Protein AF-A0A2S5DM98-F1 (afdb_monomer_lite)

Radius of gyration: 22.37 Å; chains: 1; bounding box: 57×38×70 Å

Organism: NCBI:txid488447

Sequence (324 aa):
MQDTIVFVVEKPFIVRELAHHLSARWPRSKVYAITTLYVGLYEFRYPRGLGLSAFPYVGDPSWKPRPLETTPVWEIHAGLAARIDQEPAELLRAADAIWYAADPDPSGAVAYHVLLTQCLGEAAAVSTRPALRILSLDDASVEAEFDAGATTSDAWFVACRNAGLARRFFDFNFNTNSLALFGAALRSAGVKSEYAVSKYSLQLLYKLRKRPAYSEGELLCDMEKWIGTGRYAPSPLGSPASRATILEGLQLAGLIAWNSDGRIVLTELGQTFLQRLHPDCLDADLPARIGQWESAWPASRPNVERYLRTFFGKQKRFVTRESA

Foldseek 3Di:
DAAEEEEEEADPVLCLLCLQVVCVVRVRHWYKYFHLPLQAQKDFDADPDDDLVCPLPADATDIDGDDDPFGRMWTRHPSGTDGDPDDLLVSVVRHPAYEYHYALALSSLQSQLVSCCVRPNNVRSQDKHHYFNQPDSDPVNRVVSVVVRDICPDPSSVLSPLLNSLVSSLQSSQQNLQCPLLVVLLVVLPQPDSQGQDLLLLLLLVVLVVPFWDALVVSQVCQQQQCQPVPDHGFHSDDPVCSVVSVVSCVNSVQWDQDPVRTIGGDPSVVSSVVLFDPLSNRSCVRVVSVVLSNDPPVCVVVSVVCSRVRSVRSSVSNVVVVD

Structure (mmCIF, N/CA/C/O backbone):
data_AF-A0A2S5DM98-F1
#
_entry.id   AF-A0A2S5DM98-F1
#
loop_
_atom_site.group_PDB
_atom_site.id
_atom_site.type_symbol
_atom_site.label_atom_id
_atom_site.label_alt_id
_atom_site.label_comp_id
_atom_site.label_asym_id
_atom_site.label_entity_id
_atom_site.label_seq_id
_atom_site.pdbx_PDB_ins_code
_atom_site.Cartn_x
_atom_site.Cartn_y
_atom_site.Cartn_z
_atom_site.occupancy
_atom_site.B_iso_or_equiv
_atom_site.auth_seq_id
_atom_site.auth_comp_id
_atom_site.auth_asym_id
_atom_site.auth_atom_id
_atom_site.pdbx_PDB_model_num
ATOM 1 N N . MET A 1 1 ? 23.912 -10.960 -30.599 1.00 69.25 1 MET A N 1
ATOM 2 C CA . MET A 1 1 ? 22.990 -11.418 -29.539 1.00 69.25 1 MET A CA 1
ATOM 3 C C . MET A 1 1 ? 21.810 -10.457 -29.556 1.00 69.25 1 MET A C 1
ATOM 5 O O . MET A 1 1 ? 22.048 -9.303 -29.883 1.00 69.25 1 MET A O 1
ATOM 9 N N . GLN A 1 2 ? 20.570 -10.916 -29.372 1.00 86.88 2 GLN A N 1
ATOM 10 C CA . GLN A 1 2 ? 19.429 -9.998 -29.243 1.00 86.88 2 GLN A CA 1
ATOM 11 C C . GLN A 1 2 ? 19.316 -9.592 -27.777 1.00 86.88 2 GLN A C 1
ATOM 13 O O . GLN A 1 2 ? 19.218 -10.485 -26.935 1.00 86.88 2 GLN A O 1
ATOM 18 N N . ASP A 1 3 ? 19.323 -8.290 -27.501 1.00 96.06 3 ASP A N 1
ATOM 19 C CA . ASP A 1 3 ? 19.171 -7.769 -26.141 1.00 96.06 3 ASP A CA 1
ATOM 20 C C . ASP A 1 3 ? 17.778 -8.111 -25.597 1.00 96.06 3 ASP A C 1
ATOM 22 O O . ASP A 1 3 ? 16.788 -8.086 -26.335 1.00 96.06 3 ASP A O 1
ATOM 26 N N . THR A 1 4 ? 17.694 -8.417 -24.308 1.00 98.31 4 THR A N 1
ATOM 27 C CA . THR A 1 4 ? 16.459 -8.702 -23.578 1.00 98.31 4 THR A CA 1
ATOM 28 C C . THR A 1 4 ? 16.108 -7.525 -22.676 1.00 98.31 4 THR A C 1
ATOM 30 O O . THR A 1 4 ? 16.852 -7.185 -21.756 1.00 98.31 4 THR A O 1
ATOM 33 N N . ILE A 1 5 ? 14.952 -6.911 -22.921 1.00 98.62 5 ILE A N 1
ATOM 34 C CA . ILE A 1 5 ? 14.474 -5.733 -22.192 1.00 98.62 5 ILE A CA 1
ATOM 35 C C . ILE A 1 5 ? 13.188 -6.092 -21.459 1.00 98.62 5 ILE A C 1
ATOM 37 O O . ILE A 1 5 ? 12.250 -6.615 -22.056 1.00 98.62 5 ILE A O 1
ATOM 41 N N . VAL A 1 6 ? 13.139 -5.791 -20.163 1.00 98.81 6 VAL A N 1
ATOM 42 C CA . VAL A 1 6 ? 12.001 -6.109 -19.298 1.00 98.81 6 VAL A CA 1
ATOM 43 C C . VAL A 1 6 ? 11.419 -4.834 -18.704 1.00 98.81 6 VAL A C 1
ATOM 45 O O . VAL A 1 6 ? 12.100 -4.109 -17.984 1.00 98.81 6 VAL A O 1
ATOM 48 N N . PHE A 1 7 ? 10.137 -4.591 -18.949 1.00 98.75 7 PHE A N 1
ATOM 49 C CA . PHE A 1 7 ? 9.374 -3.502 -18.344 1.00 98.75 7 PHE A CA 1
ATOM 50 C C . PHE A 1 7 ? 8.573 -4.023 -17.156 1.00 98.75 7 PHE A C 1
ATOM 52 O O . PHE A 1 7 ? 7.814 -4.978 -17.282 1.00 98.75 7 PHE A O 1
ATOM 59 N N . VAL A 1 8 ? 8.692 -3.396 -15.991 1.00 98.44 8 VAL A N 1
ATOM 60 C CA . VAL A 1 8 ? 7.809 -3.704 -14.862 1.00 98.44 8 VAL A CA 1
ATOM 61 C C . VAL A 1 8 ? 6.665 -2.703 -14.854 1.00 98.44 8 VAL A C 1
ATOM 63 O O . VAL A 1 8 ? 6.877 -1.516 -14.620 1.00 98.44 8 VAL A O 1
ATOM 66 N N . VAL A 1 9 ? 5.461 -3.201 -15.106 1.00 97.69 9 VAL A N 1
ATOM 67 C CA . VAL A 1 9 ? 4.242 -2.420 -15.342 1.00 97.69 9 VAL A CA 1
ATOM 68 C C . VAL A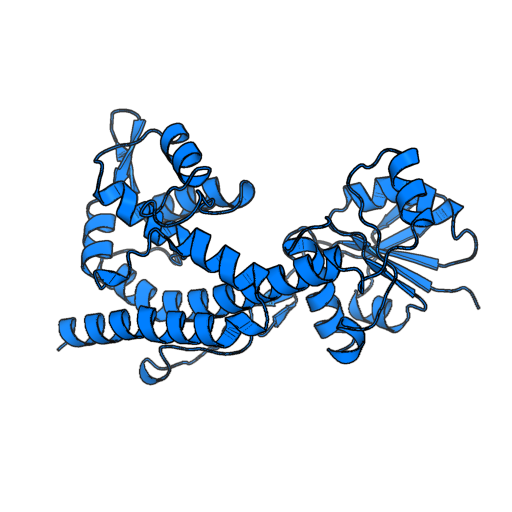 1 9 ? 3.202 -2.781 -14.287 1.00 97.69 9 VAL A C 1
ATOM 70 O O . VAL A 1 9 ? 3.258 -3.848 -13.683 1.00 97.69 9 VAL A O 1
ATOM 73 N N . GLU A 1 10 ? 2.220 -1.923 -14.037 1.00 93.62 10 GLU A N 1
ATOM 74 C CA . GLU A 1 10 ? 1.222 -2.201 -13.006 1.00 93.62 10 GLU A CA 1
ATOM 75 C C . GLU A 1 10 ? 0.073 -3.093 -13.480 1.00 93.62 10 GLU A C 1
ATOM 77 O O . GLU A 1 10 ? -0.294 -4.055 -12.802 1.00 93.62 10 GLU A O 1
ATOM 82 N N . LYS A 1 11 ? -0.502 -2.799 -14.651 1.00 94.00 11 LYS A N 1
ATOM 83 C CA . LYS A 1 11 ? -1.768 -3.394 -15.109 1.00 94.00 11 LYS A CA 1
ATOM 84 C C . LYS A 1 11 ? -1.634 -3.996 -16.515 1.00 94.00 11 LYS A C 1
ATOM 86 O O . LYS A 1 11 ? -0.997 -3.389 -17.371 1.00 94.00 11 LYS A O 1
ATOM 91 N N . PRO A 1 12 ? -2.315 -5.123 -16.804 1.00 95.81 12 PRO A N 1
ATOM 92 C CA . PRO A 1 12 ? -2.382 -5.722 -18.142 1.00 95.81 12 PRO A CA 1
ATOM 93 C C . PRO A 1 12 ? -2.810 -4.784 -19.273 1.00 95.81 12 PRO A C 1
ATOM 95 O O . PRO A 1 12 ? -2.405 -4.974 -20.413 1.00 95.81 12 PRO A O 1
ATOM 98 N N . PHE A 1 13 ? -3.688 -3.821 -18.987 1.00 95.69 13 PHE A N 1
ATOM 99 C CA . PHE A 1 13 ? -4.125 -2.846 -19.986 1.00 95.69 13 PHE A CA 1
ATOM 100 C C . PHE A 1 13 ? -2.973 -1.923 -20.400 1.00 95.69 13 PHE A C 1
ATOM 102 O O . PHE A 1 13 ? -2.730 -1.776 -21.586 1.00 95.69 13 PHE A O 1
ATOM 109 N N . ILE A 1 14 ? -2.184 -1.428 -19.440 1.00 96.50 14 ILE A N 1
ATOM 110 C CA . ILE A 1 14 ? -1.023 -0.569 -19.718 1.00 96.50 14 ILE A CA 1
ATOM 111 C C . ILE A 1 14 ? -0.002 -1.304 -20.597 1.00 96.50 14 ILE A C 1
ATOM 113 O O . ILE A 1 14 ? 0.531 -0.721 -21.527 1.00 96.50 14 ILE A O 1
ATOM 117 N N . VAL A 1 15 ? 0.231 -2.602 -20.370 1.00 97.81 15 VAL A N 1
ATOM 118 C CA . VAL A 1 15 ? 1.123 -3.395 -21.240 1.00 97.81 15 VAL A CA 1
ATOM 119 C C . VAL A 1 15 ? 0.650 -3.393 -22.695 1.00 97.81 15 VAL A C 1
ATOM 121 O O . VAL A 1 15 ? 1.472 -3.294 -23.601 1.00 97.81 15 VAL A O 1
ATOM 124 N N . ARG A 1 16 ? -0.664 -3.501 -22.921 1.00 97.50 16 ARG A N 1
ATOM 125 C CA . ARG A 1 16 ? -1.243 -3.485 -24.270 1.00 97.50 16 ARG A CA 1
ATOM 126 C C . ARG A 1 16 ? -1.113 -2.115 -24.922 1.00 97.50 16 ARG A C 1
ATOM 128 O O . ARG A 1 16 ? -0.692 -2.063 -26.068 1.00 97.50 16 ARG A O 1
ATOM 135 N N . GLU A 1 17 ? -1.387 -1.048 -24.176 1.00 97.12 17 GLU A N 1
ATOM 136 C CA . GLU A 1 17 ? -1.215 0.329 -24.659 1.00 97.12 17 GLU A CA 1
ATOM 137 C C . GLU A 1 17 ? 0.254 0.673 -24.941 1.00 97.12 17 GLU A C 1
ATOM 139 O O . GLU A 1 17 ? 0.544 1.458 -25.827 1.00 97.12 17 GLU A O 1
ATOM 144 N N . LEU A 1 18 ? 1.213 0.070 -24.232 1.00 97.75 18 LEU A N 1
ATOM 145 C CA . LEU A 1 18 ? 2.637 0.300 -24.490 1.00 97.75 18 LEU A CA 1
ATOM 146 C C . LEU A 1 18 ? 3.199 -0.561 -25.634 1.00 97.75 18 LEU A C 1
ATOM 148 O O . LEU A 1 18 ? 4.301 -0.296 -26.111 1.00 97.75 18 LEU A O 1
ATOM 152 N N . ALA A 1 19 ? 2.496 -1.605 -26.076 1.00 98.19 19 ALA A N 1
ATOM 153 C CA . ALA A 1 19 ? 3.075 -2.637 -26.935 1.00 98.19 19 ALA A CA 1
ATOM 154 C C . ALA A 1 19 ? 3.596 -2.102 -28.283 1.00 98.19 19 ALA A C 1
ATOM 156 O O . ALA A 1 19 ? 4.667 -2.534 -28.735 1.00 98.19 19 ALA A O 1
ATOM 157 N N . HIS A 1 20 ? 2.887 -1.159 -28.919 1.00 97.62 20 HIS A N 1
ATOM 158 C CA . HIS A 1 20 ? 3.319 -0.551 -30.186 1.00 97.62 20 HIS A CA 1
ATOM 159 C C . HIS A 1 20 ? 4.535 0.351 -30.006 1.00 97.62 20 HIS A C 1
ATOM 161 O O . HIS A 1 20 ? 5.498 0.193 -30.757 1.00 97.62 20 HIS A O 1
ATOM 167 N N . HIS A 1 21 ? 4.546 1.201 -28.977 1.00 97.75 21 HIS A N 1
ATOM 168 C CA . HIS A 1 21 ? 5.695 2.044 -28.629 1.00 97.75 21 HIS A CA 1
ATOM 169 C C . HIS A 1 21 ? 6.954 1.207 -28.384 1.00 97.75 21 HIS A C 1
ATOM 171 O O . HIS A 1 21 ? 8.010 1.428 -28.979 1.00 97.75 21 HIS A O 1
ATOM 177 N N . LEU A 1 22 ? 6.822 0.170 -27.554 1.00 97.75 22 LEU A N 1
ATOM 178 C CA . LEU A 1 22 ? 7.921 -0.717 -27.191 1.00 97.75 22 LEU A CA 1
ATOM 179 C C . LEU A 1 22 ? 8.475 -1.480 -28.403 1.00 97.75 22 LEU A C 1
ATOM 181 O O . LEU A 1 22 ? 9.691 -1.592 -28.569 1.00 97.75 22 LEU A O 1
ATOM 185 N N . SER A 1 23 ? 7.597 -1.956 -29.287 1.00 97.19 23 SER A N 1
ATOM 186 C CA . SER A 1 23 ? 8.007 -2.651 -30.512 1.00 97.19 23 SER A CA 1
ATOM 187 C C . SER A 1 23 ? 8.690 -1.719 -31.516 1.00 97.19 23 SER A C 1
ATOM 189 O O . SER A 1 23 ? 9.643 -2.127 -32.179 1.00 97.19 23 SER A O 1
ATOM 191 N N . ALA A 1 24 ? 8.221 -0.474 -31.630 1.00 97.00 24 ALA A N 1
ATOM 192 C CA . ALA A 1 24 ? 8.799 0.523 -32.526 1.00 97.00 24 ALA A CA 1
ATOM 193 C C . ALA A 1 24 ? 10.192 0.970 -32.064 1.00 97.00 24 ALA A C 1
ATOM 195 O O . ALA A 1 24 ? 11.094 1.137 -32.887 1.00 97.00 24 ALA A O 1
ATOM 196 N N . ARG A 1 25 ? 10.383 1.127 -30.750 1.00 96.25 25 ARG A N 1
ATOM 197 C CA . ARG A 1 25 ? 11.629 1.631 -30.164 1.00 96.25 25 ARG A CA 1
ATOM 198 C C . ARG A 1 25 ? 12.722 0.564 -30.063 1.00 96.25 25 ARG A C 1
ATOM 200 O O . ARG A 1 25 ? 13.900 0.888 -30.204 1.00 96.25 25 ARG A O 1
ATOM 207 N N . TRP A 1 26 ? 12.346 -0.710 -29.916 1.00 97.31 26 TRP A N 1
ATOM 208 C CA . TRP A 1 26 ? 13.287 -1.836 -29.844 1.00 97.31 26 TRP A CA 1
ATOM 209 C C . TRP A 1 26 ? 12.976 -2.968 -30.839 1.00 97.31 26 TRP A C 1
ATOM 211 O O . TRP A 1 26 ? 12.793 -4.119 -30.439 1.00 97.31 26 TRP A O 1
ATOM 221 N N . PRO A 1 27 ? 13.009 -2.707 -32.161 1.00 96.25 27 PRO A N 1
ATOM 222 C CA . PRO A 1 27 ? 12.563 -3.665 -33.181 1.00 96.25 27 PRO A CA 1
ATOM 223 C C . PRO A 1 27 ? 13.459 -4.908 -33.322 1.00 96.25 27 PRO A C 1
ATOM 225 O O . PRO A 1 27 ? 13.110 -5.852 -34.027 1.00 96.25 27 PRO A O 1
ATOM 228 N N . ARG A 1 28 ? 14.649 -4.905 -32.706 1.00 96.44 28 ARG A N 1
ATOM 229 C CA . ARG A 1 28 ? 15.627 -6.007 -32.762 1.00 96.44 28 ARG A CA 1
ATOM 230 C C . ARG A 1 28 ? 15.836 -6.707 -31.418 1.00 96.44 28 ARG A C 1
ATOM 232 O O . ARG A 1 28 ? 16.592 -7.678 -31.373 1.00 96.44 28 ARG A O 1
ATOM 239 N N . SER A 1 29 ? 15.209 -6.217 -30.352 1.00 97.75 29 SER A N 1
ATOM 240 C CA . SER A 1 29 ? 15.341 -6.761 -29.000 1.00 97.75 29 SER A CA 1
ATOM 241 C C . SER A 1 29 ? 14.186 -7.708 -28.691 1.00 97.75 29 SER A C 1
ATOM 243 O O . SER A 1 29 ? 13.123 -7.640 -29.307 1.00 97.75 29 SER A O 1
ATOM 245 N N . LYS A 1 30 ? 14.380 -8.580 -27.705 1.00 98.19 30 LYS A N 1
ATOM 246 C CA . LYS A 1 30 ? 13.285 -9.321 -27.080 1.00 98.19 30 LYS A CA 1
ATOM 247 C C . LYS A 1 30 ? 12.699 -8.449 -25.981 1.00 98.19 30 LYS A C 1
ATOM 249 O O . LYS A 1 30 ? 13.396 -8.143 -25.012 1.00 98.19 30 LYS A O 1
ATOM 254 N N . VAL A 1 31 ? 11.450 -8.028 -26.143 1.00 98.56 31 VAL A N 1
ATOM 255 C CA . VAL A 1 31 ? 10.795 -7.130 -25.193 1.00 98.56 31 VAL A CA 1
ATOM 256 C C . VAL A 1 31 ? 9.755 -7.894 -24.395 1.00 98.56 31 VAL A C 1
ATOM 258 O O . VAL A 1 31 ? 8.893 -8.569 -24.953 1.00 98.56 31 VAL A O 1
ATOM 261 N N . TYR A 1 32 ? 9.828 -7.754 -23.077 1.00 98.75 32 TYR A N 1
ATOM 262 C CA . TYR A 1 32 ? 8.882 -8.353 -22.153 1.00 98.75 32 TYR A CA 1
ATOM 263 C C . TYR A 1 32 ? 8.327 -7.314 -21.191 1.00 98.75 32 TYR A C 1
ATOM 265 O O . TYR A 1 32 ? 8.970 -6.304 -20.899 1.00 98.75 32 TYR A O 1
ATOM 273 N N . ALA A 1 33 ? 7.157 -7.603 -20.633 1.00 98.69 33 ALA A N 1
ATOM 274 C CA . ALA A 1 33 ? 6.615 -6.872 -19.502 1.00 98.69 33 ALA A CA 1
ATOM 275 C C . ALA A 1 33 ? 6.213 -7.813 -18.361 1.00 98.69 33 ALA A C 1
ATOM 277 O O . ALA A 1 33 ? 5.738 -8.922 -18.585 1.00 98.69 33 ALA A O 1
ATOM 278 N N . ILE A 1 34 ? 6.373 -7.353 -17.122 1.00 98.56 34 ILE A N 1
ATOM 279 C CA . ILE A 1 34 ? 5.933 -8.038 -15.906 1.00 98.56 34 ILE A CA 1
ATOM 280 C C . ILE A 1 34 ? 4.896 -7.150 -15.225 1.00 98.56 34 ILE A C 1
ATOM 282 O O . ILE A 1 34 ? 5.220 -6.044 -14.796 1.00 98.56 34 ILE A O 1
ATOM 286 N N . THR A 1 35 ? 3.658 -7.628 -15.095 1.00 97.75 35 THR A N 1
ATOM 287 C CA . THR A 1 35 ? 2.589 -6.883 -14.417 1.00 97.75 35 THR A CA 1
ATOM 288 C C . THR A 1 35 ? 2.582 -7.135 -12.913 1.00 97.75 35 THR A C 1
ATOM 290 O O . THR A 1 35 ? 2.429 -8.278 -12.497 1.00 97.75 35 THR A O 1
ATOM 293 N N . THR A 1 36 ? 2.666 -6.090 -12.088 1.00 94.81 36 THR A N 1
ATOM 294 C CA . THR A 1 36 ? 2.637 -6.190 -10.614 1.00 94.81 36 THR A CA 1
ATOM 295 C C . THR A 1 36 ? 1.227 -6.222 -10.014 1.00 94.81 36 THR A C 1
ATOM 297 O O . THR A 1 36 ? 1.081 -6.489 -8.821 1.00 94.81 36 THR A O 1
ATOM 300 N N . LEU A 1 37 ? 0.189 -5.994 -10.826 1.00 87.06 37 LEU A N 1
ATOM 301 C CA . LEU A 1 37 ? -1.236 -6.097 -10.487 1.00 87.06 37 LEU A CA 1
ATOM 302 C C . LEU A 1 37 ? -1.697 -5.171 -9.346 1.00 87.06 37 LEU A C 1
ATOM 304 O O . LEU A 1 37 ? -2.588 -5.551 -8.589 1.00 87.06 37 LEU A O 1
ATOM 308 N N . TYR A 1 38 ? -1.102 -3.980 -9.195 1.00 77.44 38 TYR A N 1
ATOM 309 C CA . TYR A 1 38 ? -1.345 -2.997 -8.112 1.00 77.44 38 TYR A CA 1
ATOM 310 C C . TYR A 1 38 ? -0.943 -3.464 -6.697 1.00 77.44 38 TYR A C 1
ATOM 312 O O . TYR A 1 38 ? -0.409 -2.710 -5.886 1.00 77.44 38 TYR A O 1
ATOM 320 N N . VAL A 1 39 ? -1.138 -4.744 -6.382 1.00 82.50 39 VAL A N 1
ATOM 321 C CA . VAL A 1 39 ? -0.879 -5.335 -5.062 1.00 82.50 39 VAL A CA 1
ATOM 322 C C . VAL A 1 39 ? 0.527 -5.921 -4.905 1.00 82.50 39 VAL A C 1
ATOM 324 O O . VAL A 1 39 ? 0.893 -6.322 -3.795 1.00 82.50 39 VAL A O 1
ATOM 327 N N . GLY A 1 40 ? 1.307 -5.966 -5.988 1.00 93.19 40 GLY A N 1
ATOM 328 C CA . GLY A 1 40 ? 2.626 -6.588 -6.055 1.00 93.19 40 GLY A CA 1
ATOM 329 C C . GLY A 1 40 ? 2.575 -8.113 -6.199 1.00 93.19 40 GLY A C 1
ATOM 330 O O . GLY A 1 40 ? 1.610 -8.772 -5.804 1.00 93.19 40 GLY A O 1
ATOM 331 N N . LEU A 1 41 ? 3.670 -8.684 -6.714 1.00 96.69 41 LEU A N 1
ATOM 332 C CA . LEU A 1 41 ? 3.853 -10.138 -6.878 1.00 96.69 41 LEU A CA 1
ATOM 333 C C . LEU A 1 41 ? 4.273 -10.858 -5.589 1.00 96.69 41 LEU A C 1
ATOM 335 O O . LEU A 1 41 ? 4.370 -12.082 -5.552 1.00 96.69 41 LEU A O 1
ATOM 339 N N . TYR A 1 42 ? 4.515 -10.097 -4.525 1.00 97.19 42 TYR A N 1
ATOM 340 C CA . TYR A 1 42 ? 4.906 -10.608 -3.223 1.00 97.19 42 TYR A CA 1
ATOM 341 C C . TYR A 1 42 ? 3.983 -10.054 -2.151 1.00 97.19 42 TYR A C 1
ATOM 343 O O . TYR A 1 42 ? 3.569 -8.895 -2.184 1.00 97.19 42 TYR A O 1
ATOM 351 N N . GLU A 1 43 ? 3.691 -10.889 -1.167 1.00 96.50 43 GLU A N 1
ATOM 352 C CA . GLU A 1 43 ? 2.937 -10.510 0.017 1.00 96.50 43 GLU A CA 1
ATOM 353 C C . GLU A 1 43 ? 3.734 -10.798 1.285 1.00 96.50 43 GLU A C 1
ATOM 355 O O . GLU A 1 43 ? 4.746 -11.506 1.267 1.00 96.50 43 GLU A O 1
ATOM 360 N N . PHE A 1 44 ? 3.285 -10.236 2.404 1.00 97.56 44 PHE A N 1
ATOM 361 C CA . PHE A 1 44 ? 3.976 -10.417 3.667 1.00 97.56 44 PHE A CA 1
ATOM 362 C C . PHE A 1 44 ? 3.984 -11.883 4.106 1.00 97.56 44 PHE A C 1
ATOM 364 O O . PHE A 1 44 ? 2.962 -12.572 4.156 1.00 97.56 44 PHE A O 1
ATOM 371 N N . ARG A 1 45 ? 5.162 -12.344 4.510 1.00 97.69 45 ARG A N 1
ATOM 372 C CA . ARG A 1 45 ? 5.345 -13.555 5.296 1.00 97.69 45 ARG A CA 1
ATOM 373 C C . ARG A 1 45 ? 5.383 -13.146 6.766 1.00 97.69 45 ARG A C 1
ATOM 375 O O . ARG A 1 45 ? 6.399 -12.696 7.282 1.00 97.69 45 ARG A O 1
ATOM 382 N N . TYR A 1 46 ? 4.245 -13.265 7.438 1.00 96.81 46 TYR A N 1
ATOM 383 C CA . TYR A 1 46 ? 4.162 -12.965 8.865 1.00 96.81 46 TYR A CA 1
ATOM 384 C C . TYR A 1 46 ? 4.912 -14.011 9.706 1.00 96.81 46 TYR A C 1
ATOM 386 O O . TYR A 1 46 ? 4.877 -15.200 9.365 1.00 96.81 46 TYR A O 1
ATOM 394 N N . PRO A 1 47 ? 5.573 -13.602 10.806 1.00 96.19 47 PRO A N 1
ATOM 395 C CA . PRO A 1 47 ? 6.212 -14.539 11.721 1.00 96.19 47 PRO A CA 1
ATOM 396 C C . PRO A 1 47 ? 5.161 -15.455 12.364 1.00 96.19 47 PRO A C 1
ATOM 398 O O . PRO A 1 47 ? 4.081 -15.011 12.755 1.00 96.19 47 PRO A O 1
ATOM 401 N N . ARG A 1 48 ? 5.477 -16.748 12.472 1.00 93.75 48 ARG A N 1
ATOM 402 C CA . ARG A 1 48 ? 4.609 -17.772 13.076 1.00 93.75 48 ARG A CA 1
ATOM 403 C C . ARG A 1 48 ? 5.176 -18.229 14.418 1.00 93.75 48 ARG A C 1
ATOM 405 O O . ARG A 1 48 ? 6.373 -18.110 14.654 1.00 93.75 48 ARG A O 1
ATOM 412 N N . GLY A 1 49 ? 4.314 -18.768 15.280 1.00 93.50 49 GLY A N 1
ATOM 413 C CA . GLY A 1 49 ? 4.731 -19.362 16.557 1.00 93.50 49 GLY A CA 1
ATOM 414 C C . GLY A 1 49 ? 5.217 -18.358 17.608 1.00 93.50 49 GLY A C 1
ATOM 415 O O . GLY A 1 49 ? 5.882 -18.749 18.561 1.00 93.50 49 GLY A O 1
ATOM 416 N N . LEU A 1 50 ? 4.905 -17.067 17.453 1.00 94.62 50 LEU A N 1
ATOM 417 C CA . LEU A 1 50 ? 5.257 -16.057 18.447 1.00 94.62 50 LEU A CA 1
ATOM 418 C C . LEU A 1 50 ? 4.391 -16.208 19.704 1.00 94.62 50 LEU A C 1
ATOM 420 O O . LEU A 1 50 ? 3.166 -16.113 19.640 1.00 94.62 50 LEU A O 1
ATOM 424 N N . GLY A 1 51 ? 5.034 -16.393 20.857 1.00 93.62 51 GLY A N 1
ATOM 425 C CA . GLY A 1 51 ? 4.371 -16.304 22.158 1.00 93.62 51 GLY A CA 1
ATOM 426 C C . GLY A 1 51 ? 4.047 -14.857 22.545 1.00 93.62 51 GLY A C 1
ATOM 427 O O . GLY A 1 51 ? 4.619 -13.909 22.007 1.00 93.62 51 GLY A O 1
ATOM 428 N N . LEU A 1 52 ? 3.171 -14.667 23.541 1.00 92.06 52 LEU A N 1
ATOM 429 C CA . LEU A 1 52 ? 2.768 -13.332 24.008 1.00 92.06 52 LEU A CA 1
ATOM 430 C C . LEU A 1 52 ? 3.964 -12.469 24.461 1.00 92.06 52 LEU A C 1
ATOM 432 O O . LEU A 1 52 ? 3.933 -11.242 24.339 1.00 92.06 52 LEU A O 1
ATOM 436 N N . SER A 1 53 ? 5.038 -13.087 24.963 1.00 94.50 53 SER A N 1
ATOM 437 C CA . SER A 1 53 ? 6.280 -12.413 25.365 1.00 94.50 53 SER A CA 1
ATOM 438 C C . SER A 1 53 ? 6.975 -11.679 24.212 1.00 94.50 53 SER A C 1
ATOM 440 O O . SER A 1 53 ? 7.565 -10.634 24.466 1.00 94.50 53 SER A O 1
ATOM 442 N N . ALA A 1 54 ? 6.826 -12.146 22.967 1.00 96.44 54 ALA A N 1
ATOM 443 C CA . ALA A 1 54 ? 7.428 -11.541 21.776 1.00 96.44 54 ALA A CA 1
ATOM 444 C C . ALA A 1 54 ? 6.758 -10.225 21.335 1.00 96.44 54 ALA A C 1
ATOM 446 O O . ALA A 1 54 ? 7.278 -9.531 20.464 1.00 96.44 54 ALA A O 1
ATOM 447 N N . PHE A 1 55 ? 5.610 -9.872 21.923 1.00 96.44 55 PHE A N 1
ATOM 448 C CA . PHE A 1 55 ? 4.895 -8.635 21.615 1.00 96.44 55 PHE A CA 1
ATOM 449 C C . PHE A 1 55 ? 5.251 -7.514 22.613 1.00 96.44 55 PHE A C 1
ATOM 451 O O . PHE A 1 55 ? 5.323 -7.777 23.818 1.00 96.44 55 PHE A O 1
ATOM 458 N N . PRO A 1 56 ? 5.408 -6.250 22.177 1.00 97.56 56 PRO A N 1
ATOM 459 C CA . PRO A 1 56 ? 5.255 -5.776 20.802 1.00 97.56 56 PRO A CA 1
ATOM 460 C C . PRO A 1 56 ? 6.377 -6.234 19.868 1.00 97.56 56 PRO A C 1
ATOM 462 O O . PRO A 1 56 ? 7.554 -6.047 20.168 1.00 97.56 56 PRO A O 1
ATOM 465 N N . TYR A 1 57 ? 5.993 -6.787 18.722 1.00 98.12 57 TYR A N 1
ATOM 466 C CA . TYR A 1 57 ? 6.920 -7.217 17.685 1.00 98.12 57 TYR A CA 1
ATOM 467 C C . TYR A 1 57 ? 7.303 -6.022 16.808 1.00 98.12 57 TYR A C 1
ATOM 469 O O . TYR A 1 57 ? 6.432 -5.279 16.354 1.00 98.12 57 TYR A O 1
ATOM 477 N N . VAL A 1 58 ? 8.598 -5.841 16.559 1.00 98.31 58 VAL A N 1
ATOM 478 C CA . VAL A 1 58 ? 9.109 -4.898 15.559 1.00 98.31 58 VAL A CA 1
ATOM 479 C C . VAL A 1 58 ? 10.240 -5.582 14.802 1.00 98.31 58 VAL A C 1
ATOM 481 O O . VAL A 1 58 ? 11.274 -5.873 15.398 1.00 98.31 58 VAL A O 1
ATOM 484 N N . GLY A 1 59 ? 10.042 -5.834 13.512 1.00 97.62 59 GLY A N 1
ATOM 485 C CA . GLY A 1 59 ? 11.014 -6.466 12.627 1.00 97.62 59 GLY A CA 1
ATOM 486 C C . GLY A 1 59 ? 10.885 -5.976 11.188 1.00 97.62 59 GLY A C 1
ATOM 487 O O . GLY A 1 59 ? 9.922 -5.291 10.829 1.00 97.62 59 GLY A O 1
ATOM 488 N N . ASP A 1 60 ? 11.876 -6.308 10.366 1.00 97.88 60 ASP A N 1
ATOM 489 C CA . ASP A 1 60 ? 11.843 -5.987 8.942 1.00 97.88 60 ASP A CA 1
ATOM 490 C C . ASP A 1 60 ? 10.791 -6.842 8.210 1.00 97.88 60 ASP A C 1
ATOM 492 O O . ASP A 1 60 ? 10.635 -8.028 8.527 1.00 97.88 60 ASP A O 1
ATOM 496 N N . PRO A 1 61 ? 10.058 -6.270 7.234 1.00 97.75 61 PRO A N 1
ATOM 497 C CA . PRO A 1 61 ? 9.132 -7.030 6.412 1.00 97.75 61 PRO A CA 1
ATOM 498 C C . PRO A 1 61 ? 9.823 -8.200 5.722 1.00 97.75 61 PRO A C 1
ATOM 500 O O . PRO A 1 61 ? 10.846 -8.035 5.060 1.00 97.75 61 PRO A O 1
ATOM 503 N N . SER A 1 62 ? 9.213 -9.377 5.830 1.00 97.00 62 SER A N 1
ATOM 504 C CA . SER A 1 62 ? 9.611 -10.545 5.051 1.00 97.00 62 SER A CA 1
ATOM 505 C C . SER A 1 62 ? 8.527 -10.899 4.042 1.00 97.00 62 SER A C 1
ATOM 507 O O . SER A 1 62 ? 7.347 -10.598 4.252 1.00 97.00 62 SER A O 1
ATOM 509 N N . TRP A 1 63 ? 8.926 -11.517 2.935 1.00 97.75 63 TRP A N 1
ATOM 510 C CA . TRP A 1 63 ? 8.081 -11.675 1.757 1.00 97.75 63 TRP A CA 1
ATOM 511 C C . TRP A 1 63 ? 7.925 -13.143 1.368 1.00 97.75 63 TRP A C 1
ATOM 513 O O . TRP A 1 63 ? 8.760 -14.001 1.667 1.00 97.75 63 TRP A O 1
ATOM 523 N N . LYS A 1 64 ? 6.817 -13.448 0.703 1.00 97.19 64 LYS A N 1
ATOM 524 C CA . LYS A 1 64 ? 6.594 -14.701 -0.020 1.00 97.19 64 LYS A CA 1
ATOM 525 C C . LYS A 1 64 ? 5.906 -14.388 -1.350 1.00 97.19 64 LYS A C 1
ATOM 527 O O . LYS A 1 64 ? 5.198 -13.379 -1.413 1.00 97.19 64 LYS A O 1
ATOM 532 N N . PRO A 1 65 ? 6.097 -15.221 -2.385 1.00 96.56 65 PRO A N 1
ATOM 533 C CA . PRO A 1 65 ? 5.347 -15.080 -3.624 1.00 96.56 65 PRO A CA 1
ATOM 534 C C . PRO A 1 65 ? 3.845 -15.062 -3.339 1.00 96.56 65 PRO A C 1
ATOM 536 O O . PRO A 1 65 ? 3.349 -15.837 -2.513 1.00 96.56 65 PRO A O 1
ATOM 539 N N . ARG A 1 66 ? 3.135 -14.149 -3.997 1.00 95.25 66 ARG A N 1
ATOM 540 C CA . ARG A 1 66 ? 1.675 -14.126 -4.000 1.00 95.25 66 ARG A CA 1
ATOM 541 C C . ARG A 1 66 ? 1.180 -15.267 -4.900 1.00 95.25 66 ARG A C 1
ATOM 543 O O . ARG A 1 66 ? 1.716 -15.412 -5.995 1.00 95.25 66 ARG A O 1
ATOM 550 N N . PRO A 1 67 ? 0.171 -16.056 -4.493 1.00 92.81 67 PRO A N 1
ATOM 551 C CA . PRO A 1 67 ? -0.479 -16.983 -5.413 1.00 92.81 67 PRO A CA 1
ATOM 552 C C . PRO A 1 67 ? -1.191 -16.186 -6.513 1.00 92.81 67 PRO A C 1
ATOM 554 O O . PRO A 1 67 ? -1.984 -15.292 -6.215 1.00 92.81 67 PRO A O 1
ATOM 557 N N . LEU A 1 68 ? -0.882 -16.485 -7.772 1.00 88.81 68 LEU A N 1
ATOM 558 C CA . LEU A 1 68 ? -1.471 -15.830 -8.937 1.00 88.81 68 LEU A CA 1
ATOM 559 C C . LEU A 1 68 ? -2.309 -16.843 -9.711 1.00 88.81 68 LEU A C 1
ATOM 561 O O . LEU A 1 68 ? -1.875 -17.971 -9.921 1.00 88.81 68 LEU A O 1
ATOM 565 N N . GLU A 1 69 ? -3.487 -16.426 -10.168 1.00 86.56 69 GLU A N 1
ATOM 566 C CA . GLU A 1 69 ? -4.326 -17.248 -11.053 1.00 86.56 69 GLU A CA 1
ATOM 567 C C . GLU A 1 69 ? -3.766 -17.308 -12.478 1.00 86.56 69 GLU A C 1
ATOM 569 O O . GLU A 1 69 ? -4.013 -18.258 -13.214 1.00 86.56 69 GLU A O 1
ATOM 574 N N . THR A 1 70 ? -3.015 -16.280 -12.880 1.00 86.94 70 THR A N 1
ATOM 575 C CA . THR A 1 70 ? -2.443 -16.166 -14.222 1.00 86.94 70 THR A CA 1
ATOM 576 C C . THR A 1 70 ? -1.019 -15.639 -14.166 1.00 86.94 70 THR A C 1
ATOM 578 O O . THR A 1 70 ? -0.730 -14.763 -13.348 1.00 86.94 70 THR A O 1
ATOM 581 N N . THR A 1 71 ? -0.173 -16.101 -15.091 1.00 91.56 71 THR A N 1
ATOM 582 C CA . THR A 1 71 ? 1.180 -15.560 -15.289 1.00 91.56 71 THR A CA 1
ATOM 583 C C . THR A 1 71 ? 1.155 -14.028 -15.432 1.00 91.56 71 THR A C 1
ATOM 585 O O . THR A 1 71 ? 0.318 -13.487 -16.170 1.00 91.56 71 THR A O 1
ATOM 588 N N . PRO A 1 72 ? 2.044 -13.307 -14.725 1.00 96.25 72 PRO A N 1
ATOM 589 C CA . PRO A 1 72 ? 2.169 -11.862 -14.846 1.00 96.25 72 PRO A CA 1
ATOM 590 C C . PRO A 1 72 ? 3.083 -11.443 -16.008 1.00 96.25 72 PRO A C 1
ATOM 592 O O . PRO A 1 72 ? 3.300 -10.243 -16.178 1.00 96.25 72 PRO A O 1
ATOM 595 N N . VAL A 1 73 ? 3.655 -12.390 -16.761 1.00 98.12 73 VAL A N 1
ATOM 596 C CA . VAL A 1 73 ? 4.658 -12.117 -17.798 1.00 98.12 73 VAL A CA 1
ATOM 597 C C . VAL A 1 73 ? 4.022 -12.026 -19.181 1.00 98.12 73 VAL A C 1
ATOM 599 O O . VAL A 1 73 ? 3.169 -12.833 -19.557 1.00 98.12 73 VAL A O 1
ATOM 602 N N . TRP A 1 74 ? 4.467 -11.026 -19.935 1.00 98.56 74 TRP A N 1
ATOM 603 C CA . TRP A 1 74 ? 4.029 -10.716 -21.285 1.00 98.56 74 TRP A CA 1
ATOM 604 C C . TRP A 1 74 ? 5.233 -10.651 -22.214 1.00 98.56 74 TRP A C 1
ATOM 606 O O . TRP A 1 74 ? 6.218 -9.994 -21.887 1.00 98.56 74 TRP A O 1
ATOM 616 N N . GLU A 1 75 ? 5.133 -11.285 -23.373 1.00 98.44 75 GLU A N 1
ATOM 617 C CA . GLU A 1 75 ? 6.012 -11.051 -24.514 1.00 98.44 75 GLU A CA 1
ATOM 618 C C . GLU A 1 75 ? 5.394 -9.970 -25.403 1.00 98.44 75 GLU A C 1
ATOM 620 O O . GLU A 1 75 ? 4.178 -9.957 -25.626 1.00 98.44 75 GLU A O 1
ATOM 625 N N . ILE A 1 76 ? 6.229 -9.054 -25.891 1.00 98.50 76 ILE A N 1
ATOM 626 C CA . ILE A 1 76 ? 5.825 -7.962 -26.771 1.00 98.50 76 ILE A CA 1
ATOM 627 C C . ILE A 1 76 ? 6.536 -8.124 -28.109 1.00 98.50 76 ILE A C 1
ATOM 629 O O . ILE A 1 76 ? 7.765 -8.083 -28.190 1.00 98.50 76 ILE A O 1
ATOM 633 N N . HIS A 1 77 ? 5.750 -8.298 -29.169 1.00 96.19 77 HIS A N 1
ATOM 634 C CA . HIS A 1 77 ? 6.258 -8.488 -30.521 1.00 96.19 77 HIS A CA 1
ATOM 635 C C . HIS A 1 77 ? 5.308 -7.882 -31.554 1.00 96.19 77 HIS A C 1
ATOM 637 O O . HIS A 1 77 ? 4.096 -8.075 -31.481 1.00 96.19 77 HIS A O 1
ATOM 643 N N . ALA A 1 78 ? 5.865 -7.165 -32.537 1.00 95.38 78 ALA A N 1
ATOM 644 C CA . ALA A 1 78 ? 5.116 -6.555 -33.641 1.00 95.38 78 ALA A CA 1
ATOM 645 C C . ALA A 1 78 ? 3.908 -5.703 -33.189 1.00 95.38 78 ALA A C 1
ATOM 647 O O . ALA A 1 78 ? 2.851 -5.715 -33.813 1.00 95.38 78 ALA A O 1
ATOM 648 N N . GLY A 1 79 ? 4.065 -4.970 -32.084 1.00 96.25 79 GLY A N 1
ATOM 649 C CA . GLY A 1 79 ? 3.034 -4.103 -31.512 1.00 96.25 79 GLY A CA 1
ATOM 650 C C . GLY A 1 79 ? 1.954 -4.829 -30.713 1.00 96.25 79 GLY A C 1
ATOM 651 O O . GLY A 1 79 ? 0.983 -4.204 -30.304 1.00 96.25 79 GLY A O 1
ATOM 652 N N . LEU A 1 80 ? 2.107 -6.132 -30.475 1.00 97.56 80 LEU A N 1
ATOM 653 C CA . LEU A 1 80 ? 1.146 -6.955 -29.749 1.00 97.56 80 LEU A CA 1
ATOM 654 C C . LEU A 1 80 ? 1.759 -7.479 -28.452 1.00 97.56 80 LEU A C 1
ATOM 656 O O . LEU A 1 80 ? 2.943 -7.804 -28.408 1.00 97.56 80 LEU A O 1
ATOM 660 N N . ALA A 1 81 ? 0.932 -7.595 -27.412 1.00 98.06 81 ALA A N 1
ATOM 661 C CA . ALA A 1 81 ? 1.309 -8.182 -26.131 1.00 98.06 81 ALA A CA 1
ATOM 662 C C . ALA A 1 81 ? 0.574 -9.509 -25.905 1.00 98.06 81 ALA A C 1
ATOM 664 O O . ALA A 1 81 ? -0.660 -9.554 -25.923 1.00 98.06 81 ALA A O 1
ATOM 665 N N . ALA A 1 82 ? 1.325 -10.574 -25.635 1.00 97.75 82 ALA A N 1
ATOM 666 C CA . ALA A 1 82 ? 0.797 -11.902 -25.342 1.00 97.75 82 ALA A CA 1
ATOM 667 C C . ALA A 1 82 ? 1.331 -12.406 -24.000 1.00 97.75 82 ALA A C 1
ATOM 669 O O . ALA A 1 82 ? 2.506 -12.240 -23.690 1.00 97.75 82 ALA A O 1
ATOM 670 N N . ARG A 1 83 ? 0.471 -13.029 -23.188 1.00 97.06 83 ARG A N 1
ATOM 671 C CA . ARG A 1 83 ? 0.916 -13.671 -21.944 1.00 97.06 83 ARG A CA 1
ATOM 672 C C . ARG A 1 83 ? 1.718 -14.922 -22.257 1.00 97.06 83 ARG A C 1
ATOM 674 O O . ARG A 1 83 ? 1.304 -15.708 -23.106 1.00 97.06 83 ARG A O 1
ATOM 681 N N . ILE A 1 84 ? 2.792 -15.129 -21.508 1.00 97.38 84 ILE A N 1
ATOM 682 C CA . ILE A 1 84 ? 3.643 -16.311 -21.630 1.00 97.38 84 ILE A CA 1
ATOM 683 C C . ILE A 1 84 ? 3.885 -16.949 -20.266 1.00 97.38 84 ILE A C 1
ATOM 685 O O . ILE A 1 84 ? 3.896 -16.276 -19.231 1.00 97.38 84 ILE A O 1
ATOM 689 N N . ASP A 1 85 ? 4.069 -18.264 -20.272 1.00 95.44 85 ASP A N 1
ATOM 690 C CA . ASP A 1 85 ? 4.374 -19.032 -19.071 1.00 95.44 85 ASP A CA 1
ATOM 691 C C . ASP A 1 85 ? 5.878 -18.971 -18.789 1.00 95.44 85 ASP A C 1
ATOM 693 O O . ASP A 1 85 ? 6.658 -19.810 -19.236 1.00 95.44 85 ASP A O 1
ATOM 697 N N . GLN A 1 86 ? 6.298 -17.892 -18.131 1.00 95.62 86 GLN A N 1
ATOM 698 C CA . GLN A 1 86 ? 7.682 -17.673 -17.737 1.00 95.62 86 GLN A CA 1
ATOM 699 C C . GLN A 1 86 ? 7.738 -17.094 -16.327 1.00 95.62 86 GLN A C 1
ATOM 701 O O . GLN A 1 86 ? 6.942 -16.230 -15.957 1.00 95.62 86 GLN A O 1
ATOM 706 N N . GLU A 1 87 ? 8.720 -17.537 -15.548 1.00 95.50 87 GLU A N 1
ATOM 707 C CA . GLU A 1 87 ? 8.927 -17.048 -14.192 1.00 95.50 87 GLU A CA 1
ATOM 708 C C . GLU A 1 87 ? 9.557 -15.641 -14.195 1.00 95.50 87 GLU A C 1
ATOM 710 O O . GLU A 1 87 ? 10.645 -15.454 -14.758 1.00 95.50 87 GLU A O 1
ATOM 715 N N . PRO A 1 88 ? 8.955 -14.644 -13.507 1.00 96.94 88 PRO A N 1
ATOM 716 C CA . PRO A 1 88 ? 9.498 -13.286 -13.418 1.00 96.94 88 PRO A CA 1
ATOM 717 C C . PRO A 1 88 ? 10.964 -13.244 -12.980 1.00 96.94 88 PRO A C 1
ATOM 719 O O . PRO A 1 88 ? 11.749 -12.445 -13.485 1.00 96.94 88 PRO A O 1
ATOM 722 N N . ALA A 1 89 ? 11.351 -14.122 -12.050 1.00 97.06 89 ALA A N 1
ATOM 723 C CA . ALA A 1 89 ? 12.706 -14.167 -11.518 1.00 97.06 89 ALA A CA 1
ATOM 724 C C . ALA A 1 89 ? 13.743 -14.622 -12.552 1.00 97.06 89 ALA A C 1
ATOM 726 O O . ALA A 1 89 ? 14.882 -14.163 -12.508 1.00 97.06 89 ALA A O 1
ATOM 727 N N . GLU A 1 90 ? 13.385 -15.546 -13.443 1.00 97.12 90 GLU A N 1
ATOM 728 C CA . GLU A 1 90 ? 14.273 -16.015 -14.513 1.00 97.12 90 GLU A CA 1
ATOM 729 C C . GLU A 1 90 ? 14.437 -14.943 -15.578 1.00 97.12 90 GLU A C 1
ATOM 731 O O . GLU A 1 90 ? 15.560 -14.620 -15.963 1.00 97.12 90 GLU A O 1
ATOM 736 N N . LEU A 1 91 ? 13.319 -14.334 -15.974 1.00 97.62 91 LEU A N 1
ATOM 737 C CA . LEU A 1 91 ? 13.304 -13.263 -16.955 1.00 97.62 91 LEU A CA 1
ATOM 738 C C . LEU A 1 91 ? 14.132 -12.054 -16.493 1.00 97.62 91 LEU A C 1
ATOM 740 O O . LEU A 1 91 ? 14.970 -11.562 -17.241 1.00 97.62 91 LEU A O 1
ATOM 744 N N . LEU A 1 92 ? 13.963 -11.613 -15.241 1.00 98.38 92 LEU A N 1
ATOM 745 C CA . LEU A 1 92 ? 14.737 -10.500 -14.679 1.00 98.38 92 LEU A CA 1
ATOM 746 C C . LEU A 1 92 ? 16.239 -10.806 -14.580 1.00 98.38 92 LEU A C 1
ATOM 748 O O . LEU A 1 92 ? 17.047 -9.895 -14.727 1.00 98.38 92 LEU A O 1
ATOM 752 N N . ARG A 1 93 ? 16.630 -12.064 -14.329 1.00 98.06 93 ARG A N 1
ATOM 753 C CA . ARG A 1 93 ? 18.047 -12.472 -14.268 1.00 98.06 93 ARG A CA 1
ATOM 754 C C . ARG A 1 93 ? 18.714 -12.498 -15.642 1.00 98.06 93 ARG A C 1
ATOM 756 O O . ARG A 1 93 ? 19.917 -12.282 -15.721 1.00 98.06 93 ARG A O 1
ATOM 763 N N . ALA A 1 94 ? 17.944 -12.786 -16.687 1.00 97.44 94 ALA A N 1
ATOM 764 C CA . ALA A 1 94 ? 18.416 -12.824 -18.068 1.00 97.44 94 ALA A CA 1
ATOM 765 C C . ALA A 1 94 ? 18.319 -11.464 -18.785 1.00 97.44 94 ALA A C 1
ATOM 767 O O . ALA A 1 94 ? 18.734 -11.360 -19.935 1.00 97.44 94 ALA A O 1
ATOM 768 N N . ALA A 1 95 ? 17.742 -10.446 -18.141 1.00 98.31 95 ALA A N 1
ATOM 769 C CA . ALA A 1 95 ? 17.515 -9.141 -18.744 1.00 98.31 95 ALA A CA 1
ATOM 770 C C . ALA A 1 95 ? 18.808 -8.322 -18.848 1.00 98.31 95 ALA A C 1
ATOM 772 O O . ALA A 1 95 ? 19.509 -8.124 -17.854 1.00 98.31 95 ALA A O 1
ATOM 773 N N . ASP A 1 96 ? 19.054 -7.755 -20.026 1.00 98.31 96 ASP A N 1
ATOM 774 C CA . ASP A 1 96 ? 20.113 -6.769 -20.252 1.00 98.31 96 ASP A CA 1
ATOM 775 C C . ASP A 1 96 ? 19.698 -5.390 -19.717 1.00 98.31 96 ASP A C 1
ATOM 777 O O . ASP A 1 96 ? 20.518 -4.627 -19.206 1.00 98.31 96 ASP A O 1
ATOM 781 N N . ALA A 1 97 ? 18.397 -5.083 -19.776 1.00 98.25 97 ALA A N 1
ATOM 782 C CA . ALA A 1 97 ? 17.820 -3.866 -19.218 1.00 98.25 97 ALA A CA 1
ATOM 783 C C . ALA A 1 97 ? 16.489 -4.139 -18.510 1.00 98.25 97 ALA A C 1
ATOM 785 O O . ALA A 1 97 ? 15.632 -4.869 -19.006 1.00 98.25 97 ALA A O 1
ATOM 786 N N . ILE A 1 98 ? 16.298 -3.490 -17.360 1.00 98.75 98 ILE A N 1
ATOM 787 C CA . ILE A 1 98 ? 15.058 -3.538 -16.581 1.00 98.75 98 ILE A CA 1
ATOM 788 C C . ILE A 1 98 ? 14.566 -2.108 -16.395 1.00 98.75 98 ILE A C 1
ATOM 790 O O . ILE A 1 98 ? 15.304 -1.275 -15.867 1.00 98.75 98 ILE A O 1
ATOM 794 N N . TRP A 1 99 ? 13.336 -1.848 -16.821 1.00 98.69 99 TRP A N 1
ATOM 795 C CA . TRP A 1 99 ? 12.692 -0.541 -16.790 1.00 98.69 99 TRP A CA 1
ATOM 796 C C . TRP A 1 99 ? 11.584 -0.512 -15.744 1.00 98.69 99 TRP A C 1
ATOM 798 O O . TRP A 1 99 ? 10.781 -1.444 -15.635 1.00 98.69 99 TRP A O 1
ATOM 808 N N . TYR A 1 100 ? 11.505 0.589 -15.003 1.00 98.50 100 TYR A N 1
ATOM 809 C CA . TYR A 1 100 ? 10.316 0.913 -14.227 1.00 98.50 100 TYR A CA 1
ATOM 810 C C . TYR A 1 100 ? 9.258 1.562 -15.125 1.00 98.50 100 TYR A C 1
ATOM 812 O O . TYR A 1 100 ? 9.556 2.546 -15.794 1.00 98.50 100 TYR A O 1
ATOM 820 N N . ALA A 1 101 ? 8.030 1.046 -15.114 1.00 97.81 101 ALA A N 1
ATOM 821 C CA . ALA A 1 101 ? 6.891 1.589 -15.859 1.00 97.81 101 ALA A CA 1
ATOM 822 C C . ALA A 1 101 ? 5.547 1.331 -15.133 1.00 97.81 101 ALA A C 1
ATOM 824 O O . ALA A 1 101 ? 4.512 1.125 -15.769 1.00 97.81 101 ALA A O 1
ATOM 825 N N . ALA A 1 102 ? 5.564 1.270 -13.796 1.00 96.50 102 ALA A N 1
ATOM 826 C CA . ALA A 1 102 ? 4.353 1.193 -12.967 1.00 96.50 102 ALA A CA 1
ATOM 827 C C . ALA A 1 102 ? 3.821 2.602 -12.637 1.00 96.50 102 ALA A C 1
ATOM 829 O O . ALA A 1 102 ? 4.507 3.588 -12.926 1.00 96.50 102 ALA A O 1
ATOM 830 N N . ASP A 1 103 ? 2.633 2.713 -12.022 1.00 94.50 103 ASP A N 1
ATOM 831 C CA . ASP A 1 103 ? 2.042 4.017 -11.698 1.00 94.50 103 ASP A CA 1
ATOM 832 C C . ASP A 1 103 ? 3.049 4.815 -10.837 1.00 94.50 103 ASP A C 1
ATOM 834 O O . ASP A 1 103 ? 3.675 4.244 -9.938 1.00 94.50 103 ASP A O 1
ATOM 838 N N . PRO A 1 104 ? 3.288 6.114 -11.100 1.00 95.31 104 PRO A N 1
ATOM 839 C CA . PRO A 1 104 ? 4.352 6.886 -10.453 1.00 95.31 104 PRO A CA 1
ATOM 840 C C . PRO A 1 104 ? 3.966 7.323 -9.029 1.00 95.31 104 PRO A C 1
ATOM 842 O O . PRO A 1 104 ? 3.898 8.511 -8.708 1.00 95.31 104 PRO A O 1
ATOM 845 N N . ASP A 1 105 ? 3.701 6.338 -8.173 1.00 95.62 105 ASP A N 1
ATOM 846 C CA . ASP A 1 105 ? 3.250 6.483 -6.799 1.00 95.62 105 ASP A CA 1
ATOM 847 C C . ASP A 1 105 ? 4.036 5.555 -5.840 1.00 95.62 105 ASP A C 1
ATOM 849 O O . ASP A 1 105 ? 4.846 4.718 -6.263 1.00 95.62 105 ASP A O 1
ATOM 853 N N . PRO A 1 106 ? 3.839 5.684 -4.513 1.00 96.00 106 PRO A N 1
ATOM 854 C CA . PRO A 1 106 ? 4.523 4.831 -3.547 1.00 96.00 106 PRO A CA 1
ATOM 855 C C . PRO A 1 106 ? 4.245 3.326 -3.684 1.00 96.00 106 PRO A C 1
ATOM 857 O O . PRO A 1 106 ? 5.092 2.520 -3.296 1.00 96.00 106 PRO A O 1
ATOM 860 N N . SER A 1 107 ? 3.074 2.933 -4.192 1.00 94.62 107 SER A N 1
ATOM 861 C CA . SER A 1 107 ? 2.665 1.532 -4.340 1.00 94.62 107 SER A CA 1
ATOM 862 C C . SER A 1 107 ? 3.379 0.876 -5.521 1.00 94.62 107 SER A C 1
ATOM 864 O O . SER A 1 107 ? 3.966 -0.196 -5.345 1.00 94.62 107 SER A O 1
ATOM 866 N N . GLY A 1 108 ? 3.402 1.541 -6.679 1.00 96.06 108 GLY A N 1
ATOM 867 C CA . GLY A 1 108 ? 4.120 1.098 -7.872 1.00 96.06 108 GLY A CA 1
ATOM 868 C C . GLY A 1 108 ? 5.624 1.004 -7.618 1.00 96.06 108 GLY A C 1
ATOM 869 O O . GLY A 1 108 ? 6.235 -0.051 -7.828 1.00 96.06 108 GLY A O 1
ATOM 870 N N . ALA A 1 109 ? 6.213 2.060 -7.044 1.00 97.44 109 ALA A N 1
ATOM 871 C CA . ALA A 1 109 ? 7.645 2.112 -6.752 1.00 97.44 109 ALA A CA 1
ATOM 872 C C . ALA A 1 109 ? 8.091 1.022 -5.760 1.00 97.44 109 ALA A C 1
ATOM 874 O O . ALA A 1 109 ? 9.128 0.382 -5.961 1.00 97.44 109 ALA A O 1
ATOM 875 N N . VAL A 1 110 ? 7.314 0.761 -4.696 1.00 97.50 110 VAL A N 1
ATOM 876 C CA . VAL A 1 110 ? 7.668 -0.298 -3.735 1.00 97.50 110 VAL A CA 1
ATOM 877 C C . VAL A 1 110 ? 7.416 -1.697 -4.286 1.00 97.50 110 VAL A C 1
ATOM 879 O O . VAL A 1 110 ? 8.189 -2.598 -3.979 1.00 97.50 110 VAL A O 1
ATOM 882 N N . ALA A 1 111 ? 6.383 -1.903 -5.111 1.00 97.31 111 ALA A N 1
ATOM 883 C CA . ALA A 1 111 ? 6.144 -3.195 -5.752 1.00 97.31 111 ALA A CA 1
ATOM 884 C C . ALA A 1 111 ? 7.300 -3.571 -6.690 1.00 97.31 111 ALA A C 1
ATOM 886 O O . ALA A 1 111 ? 7.772 -4.708 -6.648 1.00 97.31 111 ALA A O 1
ATOM 887 N N . TYR A 1 112 ? 7.799 -2.604 -7.468 1.00 98.06 112 TYR A N 1
ATOM 888 C CA . TYR A 1 112 ? 9.004 -2.757 -8.281 1.00 98.06 112 TYR A CA 1
ATOM 889 C C . TYR A 1 112 ? 10.233 -3.087 -7.433 1.00 98.06 112 TYR A C 1
ATOM 891 O O . TYR A 1 112 ? 10.918 -4.074 -7.686 1.00 98.06 112 TYR A O 1
ATOM 899 N N . HIS A 1 113 ? 10.491 -2.289 -6.394 1.00 98.06 113 HIS A N 1
ATOM 900 C CA . HIS A 1 113 ? 11.651 -2.487 -5.532 1.00 98.06 113 HIS A CA 1
ATOM 901 C C . HIS A 1 113 ? 11.627 -3.864 -4.848 1.00 98.06 113 HIS A C 1
ATOM 903 O O . HIS A 1 113 ? 12.614 -4.587 -4.912 1.00 98.06 113 HIS A O 1
ATOM 909 N N . VAL A 1 114 ? 10.486 -4.280 -4.283 1.00 98.12 114 VAL A N 1
ATOM 910 C CA . VAL A 1 114 ? 10.334 -5.609 -3.667 1.00 98.12 114 VAL A CA 1
ATOM 911 C C . VAL A 1 114 ? 10.536 -6.720 -4.695 1.00 98.12 114 VAL A C 1
ATOM 913 O O . VAL A 1 114 ? 11.249 -7.674 -4.399 1.00 98.12 114 VAL A O 1
ATOM 916 N N . LEU A 1 115 ? 9.964 -6.602 -5.899 1.00 98.25 115 LEU A N 1
ATOM 917 C CA . LEU A 1 115 ? 10.176 -7.575 -6.974 1.00 98.25 115 LEU A CA 1
ATOM 918 C C . LEU A 1 115 ? 11.672 -7.752 -7.269 1.00 98.25 115 LEU A C 1
ATOM 920 O O . LEU A 1 115 ? 12.164 -8.880 -7.265 1.00 98.25 115 LEU A O 1
ATOM 924 N N . LEU A 1 116 ? 12.410 -6.654 -7.453 1.00 98.50 116 LEU A N 1
ATOM 925 C CA . LEU A 1 116 ? 13.848 -6.720 -7.706 1.00 98.50 116 LEU A CA 1
ATOM 926 C C . LEU A 1 116 ? 14.625 -7.284 -6.516 1.00 98.50 116 LEU A C 1
ATOM 928 O O . LEU A 1 116 ? 15.484 -8.136 -6.722 1.00 98.50 116 LEU A O 1
ATOM 932 N N . THR A 1 117 ? 14.312 -6.878 -5.282 1.00 98.31 117 THR A N 1
ATOM 933 C CA . THR A 1 117 ? 14.988 -7.408 -4.089 1.00 98.31 117 THR A CA 1
ATOM 934 C C . THR A 1 117 ? 14.794 -8.919 -3.984 1.00 98.31 117 THR A C 1
ATOM 936 O O . THR A 1 117 ? 15.743 -9.635 -3.677 1.00 98.31 117 THR A O 1
ATOM 939 N N . GLN A 1 118 ? 13.590 -9.426 -4.263 1.00 98.00 118 GLN A N 1
ATOM 940 C CA . GLN A 1 118 ? 13.302 -10.859 -4.173 1.00 98.00 118 GLN A CA 1
ATOM 941 C C . GLN A 1 118 ? 13.897 -11.671 -5.333 1.00 98.00 118 GLN A C 1
ATOM 943 O O . GLN A 1 118 ? 14.302 -12.811 -5.121 1.00 98.00 118 GLN A O 1
ATOM 948 N N . CYS A 1 119 ? 13.971 -11.109 -6.542 1.00 98.00 119 CYS A N 1
ATOM 949 C CA . CYS A 1 119 ? 14.465 -11.831 -7.720 1.00 98.00 119 CYS A CA 1
ATOM 950 C C . CYS A 1 119 ? 15.979 -11.703 -7.942 1.00 98.00 119 CYS A C 1
ATOM 952 O O . CYS A 1 119 ? 16.594 -12.643 -8.443 1.00 98.00 119 CYS A O 1
ATOM 954 N N . LEU A 1 120 ? 16.567 -10.553 -7.603 1.00 98.12 120 LEU A N 1
ATOM 955 C CA . LEU A 1 120 ? 17.948 -10.176 -7.937 1.00 98.12 120 LEU A CA 1
ATOM 956 C C . LEU A 1 120 ? 18.790 -9.764 -6.716 1.00 98.12 120 LEU A C 1
ATOM 958 O O . LEU A 1 120 ? 20.003 -9.597 -6.840 1.00 98.12 120 LEU A O 1
ATOM 962 N N . GLY A 1 121 ? 18.173 -9.592 -5.544 1.00 98.00 121 GLY A N 1
ATOM 963 C CA . GLY A 1 121 ? 18.837 -9.134 -4.324 1.00 98.00 121 GLY A CA 1
ATOM 964 C C . GLY A 1 121 ? 18.855 -7.611 -4.154 1.00 98.00 121 GLY A C 1
ATOM 965 O O . GLY A 1 121 ? 18.630 -6.838 -5.087 1.00 98.00 121 GLY A O 1
ATOM 966 N N . GLU A 1 122 ? 19.140 -7.171 -2.926 1.00 96.25 122 GLU A N 1
ATOM 967 C CA . GLU A 1 122 ? 19.028 -5.762 -2.515 1.00 96.25 122 GLU A CA 1
ATOM 968 C C . GLU A 1 122 ? 19.929 -4.822 -3.328 1.00 96.25 122 GLU A C 1
ATOM 970 O O . GLU A 1 122 ? 19.487 -3.762 -3.766 1.00 96.25 122 GLU A O 1
ATOM 975 N N . ALA A 1 123 ? 21.171 -5.232 -3.609 1.00 96.75 123 ALA A N 1
ATOM 976 C CA . ALA A 1 123 ? 22.109 -4.430 -4.396 1.00 96.75 123 ALA A CA 1
ATOM 977 C C . ALA A 1 123 ? 21.567 -4.112 -5.803 1.00 96.75 123 ALA A C 1
ATOM 979 O O . ALA A 1 123 ? 21.698 -2.989 -6.289 1.00 96.75 123 ALA A O 1
ATOM 980 N N . ALA A 1 124 ? 20.899 -5.076 -6.443 1.00 95.00 124 ALA A N 1
ATOM 981 C CA . ALA A 1 124 ? 20.286 -4.882 -7.753 1.00 95.00 124 ALA A CA 1
ATOM 982 C C . ALA A 1 124 ? 19.012 -4.021 -7.684 1.00 95.00 124 ALA A C 1
ATOM 984 O O . ALA A 1 124 ? 18.723 -3.287 -8.634 1.00 95.00 124 ALA A O 1
ATOM 985 N N . ALA A 1 125 ? 18.271 -4.080 -6.575 1.00 95.88 125 ALA A N 1
ATOM 986 C CA . ALA A 1 125 ? 17.031 -3.332 -6.360 1.00 95.88 125 ALA A CA 1
ATOM 987 C C . ALA A 1 125 ? 17.235 -1.829 -6.117 1.00 95.88 125 ALA A C 1
ATOM 989 O O . ALA A 1 125 ? 16.305 -1.042 -6.314 1.00 95.88 125 ALA A O 1
ATOM 990 N N . VAL A 1 126 ? 18.437 -1.427 -5.689 1.00 95.81 126 VAL A N 1
ATOM 991 C CA . VAL A 1 126 ? 18.811 -0.016 -5.484 1.00 95.81 126 VAL A CA 1
ATOM 992 C C . VAL A 1 126 ? 19.674 0.560 -6.607 1.00 95.81 126 VAL A C 1
ATOM 994 O O . VAL A 1 126 ? 19.960 1.755 -6.589 1.00 95.81 126 VAL A O 1
ATOM 997 N N . SER A 1 127 ? 20.073 -0.260 -7.583 1.00 97.44 127 SER A N 1
ATOM 998 C CA . SER A 1 127 ? 20.818 0.212 -8.755 1.00 97.44 127 SER A CA 1
ATOM 999 C C . SER A 1 127 ? 19.994 1.189 -9.603 1.00 97.44 127 SER A C 1
ATOM 1001 O O . SER A 1 127 ? 18.768 1.060 -9.717 1.00 97.44 127 SER A O 1
ATOM 1003 N N . THR A 1 128 ? 20.673 2.172 -10.202 1.00 98.44 128 THR A N 1
ATOM 1004 C CA . THR A 1 128 ? 20.049 3.113 -11.137 1.00 98.44 128 THR A CA 1
ATOM 1005 C C . THR A 1 128 ? 19.588 2.370 -12.383 1.00 98.44 128 THR A C 1
ATOM 1007 O O . THR A 1 128 ? 20.357 1.642 -13.011 1.00 98.44 128 THR A O 1
ATOM 1010 N N . ARG A 1 129 ? 18.319 2.558 -12.733 1.00 98.50 129 ARG A N 1
ATOM 1011 C CA . ARG A 1 129 ? 17.649 1.932 -13.872 1.00 98.50 129 ARG A CA 1
ATOM 1012 C C . ARG A 1 129 ? 16.799 2.967 -14.601 1.00 98.50 129 ARG A C 1
ATOM 1014 O O . ARG A 1 129 ? 16.355 3.917 -13.954 1.00 98.50 129 ARG A O 1
ATOM 1021 N N . PRO A 1 130 ? 16.547 2.792 -15.903 1.00 98.50 130 PRO A N 1
ATOM 1022 C CA . PRO A 1 130 ? 15.581 3.618 -16.611 1.00 98.50 130 PRO A CA 1
ATOM 1023 C C . PRO A 1 130 ? 14.194 3.548 -15.959 1.00 98.50 130 PRO A C 1
ATOM 1025 O O . PRO A 1 130 ? 13.777 2.495 -15.460 1.00 98.50 130 PRO A O 1
ATOM 1028 N N . ALA A 1 131 ? 13.484 4.669 -15.960 1.00 98.44 131 ALA A N 1
ATOM 1029 C CA . ALA A 1 131 ? 12.142 4.782 -15.417 1.00 98.44 131 ALA A CA 1
ATOM 1030 C C . ALA A 1 131 ? 11.266 5.627 -16.341 1.00 98.44 131 ALA A C 1
ATOM 1032 O O . ALA A 1 131 ? 11.705 6.653 -16.842 1.00 98.44 131 ALA A O 1
ATOM 1033 N N . LEU A 1 132 ? 10.018 5.209 -16.521 1.00 97.88 132 LEU A N 1
ATOM 1034 C CA . LEU A 1 132 ? 8.981 5.979 -17.195 1.00 97.88 132 LEU A CA 1
ATOM 1035 C C . LEU A 1 132 ? 8.028 6.525 -16.139 1.00 97.88 132 LEU A C 1
ATOM 1037 O O . LEU A 1 132 ? 7.514 5.762 -15.313 1.00 97.88 132 LEU A O 1
ATOM 1041 N N . ARG A 1 133 ? 7.769 7.832 -16.158 1.00 96.62 133 ARG A N 1
ATOM 1042 C CA . ARG A 1 133 ? 6.814 8.473 -15.254 1.00 96.62 133 ARG A CA 1
ATOM 1043 C C . ARG A 1 133 ? 5.496 8.705 -15.988 1.00 96.62 133 ARG A C 1
ATOM 1045 O O . ARG A 1 133 ? 5.037 9.827 -16.170 1.00 96.62 133 ARG A O 1
ATOM 1052 N N . ILE A 1 134 ? 4.863 7.606 -16.382 1.00 93.69 134 ILE A N 1
ATOM 1053 C CA . ILE A 1 134 ? 3.647 7.620 -17.198 1.00 93.69 134 ILE A CA 1
ATOM 1054 C C . ILE A 1 134 ? 2.478 8.192 -16.382 1.00 93.69 134 ILE A C 1
ATOM 1056 O O . ILE A 1 134 ? 2.003 7.570 -15.432 1.00 93.69 134 ILE A O 1
ATOM 1060 N N . LEU A 1 135 ? 2.018 9.388 -16.757 1.00 94.12 135 LEU A N 1
ATOM 1061 C CA . LEU A 1 135 ? 0.836 10.050 -16.180 1.00 94.12 135 LEU A CA 1
ATOM 1062 C C . LEU A 1 135 ? -0.380 10.020 -17.117 1.00 94.12 135 LEU A C 1
ATOM 1064 O O . LEU A 1 135 ? -1.508 10.197 -16.662 1.00 94.12 135 LEU A O 1
ATOM 1068 N N . SER A 1 136 ? -0.144 9.791 -18.409 1.00 95.06 136 SER A N 1
ATOM 1069 C CA . SER A 1 136 ? -1.151 9.646 -19.460 1.00 95.06 136 SER A CA 1
ATOM 1070 C C . SER A 1 136 ? -0.691 8.579 -20.454 1.00 95.06 136 SER A C 1
ATOM 1072 O O . SER A 1 136 ? 0.508 8.347 -20.593 1.00 95.06 136 SER A O 1
ATOM 1074 N N . LEU A 1 137 ? -1.645 7.923 -21.113 1.00 95.44 137 LEU A N 1
ATOM 1075 C CA . LEU A 1 137 ? -1.405 6.838 -22.074 1.00 95.44 137 LEU A CA 1
ATOM 1076 C C . LEU A 1 137 ? -1.613 7.275 -23.532 1.00 95.44 137 LEU A C 1
ATOM 1078 O O . LEU A 1 137 ? -1.683 6.427 -24.410 1.00 95.44 137 LEU A O 1
ATOM 1082 N N . ASP A 1 138 ? -1.747 8.576 -23.800 1.00 96.62 138 ASP A N 1
ATOM 1083 C CA . ASP A 1 138 ? -1.722 9.067 -25.179 1.00 96.62 138 ASP A CA 1
ATOM 1084 C C . ASP A 1 138 ? -0.308 8.976 -25.772 1.00 96.62 138 ASP A C 1
ATOM 1086 O O . ASP A 1 138 ? 0.685 9.139 -25.056 1.00 96.62 138 ASP A O 1
ATOM 1090 N N . ASP A 1 139 ? -0.232 8.751 -27.088 1.00 96.25 139 ASP A N 1
ATOM 1091 C CA . ASP A 1 139 ? 1.026 8.475 -27.791 1.00 96.25 139 ASP A CA 1
ATOM 1092 C C . ASP A 1 139 ? 2.105 9.538 -27.526 1.00 96.25 139 ASP A C 1
ATOM 1094 O O . ASP A 1 139 ? 3.277 9.214 -27.337 1.00 96.25 139 ASP A O 1
ATOM 1098 N N . ALA A 1 140 ? 1.712 10.816 -27.496 1.00 96.56 140 ALA A N 1
ATOM 1099 C CA . ALA A 1 140 ? 2.641 11.924 -27.306 1.00 96.56 140 ALA A CA 1
ATOM 1100 C C . ALA A 1 140 ? 3.234 11.925 -25.892 1.00 96.56 140 ALA A C 1
ATOM 1102 O O . ALA A 1 140 ? 4.442 12.105 -25.734 1.00 96.56 140 ALA A O 1
ATOM 1103 N N . SER A 1 141 ? 2.403 11.698 -24.872 1.00 96.56 141 SER A N 1
ATOM 1104 C CA . SER A 1 141 ? 2.858 11.601 -23.484 1.00 96.56 141 SER A CA 1
ATOM 1105 C C . SER A 1 141 ? 3.779 10.400 -23.263 1.00 96.56 141 SER A C 1
ATOM 1107 O O . SER A 1 141 ? 4.785 10.526 -22.569 1.00 96.56 141 SER A O 1
ATOM 1109 N N . VAL A 1 142 ? 3.474 9.246 -23.865 1.00 96.56 142 VAL A N 1
ATOM 1110 C CA . VAL A 1 142 ? 4.303 8.038 -23.733 1.00 96.56 142 VAL A CA 1
ATOM 1111 C C . VAL A 1 142 ? 5.680 8.234 -24.374 1.00 96.56 142 VAL A C 1
ATOM 1113 O O . VAL A 1 142 ? 6.694 7.950 -23.734 1.00 96.56 142 VAL A O 1
ATOM 1116 N N . GLU A 1 143 ? 5.747 8.759 -25.600 1.00 96.44 143 GLU A N 1
ATOM 1117 C CA . GLU A 1 143 ? 7.034 9.027 -26.262 1.00 96.44 143 GLU A CA 1
ATOM 1118 C C . GLU A 1 143 ? 7.849 10.105 -25.540 1.00 96.44 143 GLU A C 1
ATOM 1120 O O . GLU A 1 143 ? 9.061 9.953 -25.376 1.00 96.44 143 GLU A O 1
ATOM 1125 N N . ALA A 1 144 ? 7.191 11.149 -25.022 1.00 96.94 144 ALA A N 1
ATOM 1126 C CA . ALA A 1 144 ? 7.860 12.177 -24.229 1.00 96.94 144 ALA A CA 1
ATOM 1127 C C . ALA A 1 144 ? 8.546 11.593 -22.981 1.00 96.94 144 ALA A C 1
ATOM 1129 O O . ALA A 1 144 ? 9.659 11.998 -22.648 1.00 96.94 144 ALA A O 1
ATOM 1130 N N . GLU A 1 145 ? 7.926 10.614 -22.315 1.00 96.94 145 GLU A N 1
ATOM 1131 C CA . GLU A 1 145 ? 8.528 9.934 -21.162 1.00 96.94 145 GLU A CA 1
ATOM 1132 C C . GLU A 1 145 ? 9.734 9.067 -21.549 1.00 96.94 145 GLU A C 1
ATOM 1134 O O . GLU A 1 145 ? 10.720 9.017 -20.809 1.00 96.94 145 GLU A O 1
ATOM 1139 N N . PHE A 1 146 ? 9.715 8.422 -22.720 1.00 96.31 146 PHE A N 1
ATOM 1140 C CA . PHE A 1 146 ? 10.895 7.709 -23.211 1.00 96.31 146 PHE A CA 1
ATOM 1141 C C . PHE A 1 146 ? 12.063 8.651 -23.526 1.00 96.31 146 PHE A C 1
ATOM 1143 O O . PHE A 1 146 ? 13.220 8.298 -23.281 1.00 96.31 146 PHE A O 1
ATOM 1150 N N . ASP A 1 147 ? 11.775 9.833 -24.068 1.00 96.88 147 ASP A N 1
ATOM 1151 C CA . ASP A 1 147 ? 12.786 10.826 -24.443 1.00 96.88 147 ASP A CA 1
ATOM 1152 C C . ASP A 1 147 ? 13.327 11.608 -23.238 1.00 96.88 147 ASP A C 1
ATOM 1154 O O . ASP A 1 147 ? 14.474 12.058 -23.258 1.00 96.88 147 ASP A O 1
ATOM 1158 N N . ALA A 1 148 ? 12.544 11.724 -22.161 1.00 96.50 148 ALA A N 1
ATOM 1159 C CA . ALA A 1 148 ? 12.948 12.407 -20.934 1.00 96.50 148 ALA A CA 1
ATOM 1160 C C . ALA A 1 148 ? 14.155 11.750 -20.238 1.00 96.50 148 ALA A C 1
ATOM 1162 O O . ALA A 1 148 ? 14.872 12.421 -19.494 1.00 96.50 148 ALA A O 1
ATOM 1163 N N . GLY A 1 149 ? 14.388 10.450 -20.463 1.00 95.25 149 GLY A N 1
ATOM 1164 C CA . GLY A 1 149 ? 15.538 9.732 -19.905 1.00 95.25 149 GLY A CA 1
ATOM 1165 C C . GLY A 1 149 ? 15.522 9.631 -18.375 1.00 95.25 149 GLY A C 1
ATOM 1166 O O . GLY A 1 149 ? 16.585 9.577 -17.754 1.00 95.25 149 GLY A O 1
ATOM 1167 N N . ALA A 1 150 ? 14.330 9.629 -17.770 1.00 98.06 150 ALA A N 1
ATOM 1168 C CA . ALA A 1 150 ? 14.160 9.536 -16.326 1.00 98.06 150 ALA A CA 1
ATOM 1169 C C . ALA A 1 150 ? 14.708 8.214 -15.762 1.00 98.06 150 ALA A C 1
ATOM 1171 O O . ALA A 1 150 ? 14.817 7.187 -16.442 1.00 98.06 150 ALA A O 1
ATOM 1172 N N . THR A 1 151 ? 15.071 8.238 -14.481 1.00 98.62 151 THR A N 1
ATOM 1173 C CA . THR A 1 151 ? 15.723 7.108 -13.814 1.00 98.62 151 THR A CA 1
ATOM 1174 C C . THR A 1 151 ? 15.158 6.827 -12.428 1.00 98.62 151 THR A C 1
ATOM 1176 O O . THR A 1 151 ? 14.579 7.683 -11.763 1.00 98.62 151 THR A O 1
ATOM 1179 N N . THR A 1 152 ? 15.422 5.626 -11.917 1.00 98.62 152 THR A N 1
ATOM 1180 C CA . THR A 1 152 ? 15.132 5.257 -10.524 1.00 98.62 152 THR A CA 1
ATOM 1181 C C . THR A 1 152 ? 16.001 5.996 -9.496 1.00 98.62 152 THR A C 1
ATOM 1183 O O . THR A 1 152 ? 15.784 5.843 -8.293 1.00 98.62 152 THR A O 1
ATOM 1186 N N . SER A 1 153 ? 16.980 6.799 -9.932 1.00 98.25 153 SER A N 1
ATOM 1187 C CA . SER A 1 153 ? 17.725 7.713 -9.056 1.00 98.25 153 SER A CA 1
ATOM 1188 C C . SER A 1 153 ? 17.114 9.112 -8.965 1.00 98.25 153 SER A C 1
ATOM 1190 O O . SER A 1 153 ? 17.531 9.899 -8.114 1.00 98.25 153 SER A O 1
ATOM 1192 N N . ASP A 1 154 ? 16.101 9.414 -9.777 1.00 98.50 154 ASP A N 1
ATOM 1193 C CA . ASP A 1 154 ? 15.433 10.710 -9.754 1.00 98.50 154 ASP A CA 1
ATOM 1194 C C . ASP A 1 154 ? 14.667 10.915 -8.440 1.00 98.50 154 ASP A C 1
ATOM 1196 O O . ASP A 1 154 ? 14.110 9.983 -7.847 1.00 98.50 154 ASP A O 1
ATOM 1200 N N . ALA A 1 155 ? 14.582 12.174 -8.000 1.00 98.06 155 ALA A N 1
ATOM 1201 C CA . ALA A 1 155 ? 14.006 12.532 -6.704 1.00 98.06 155 ALA A CA 1
ATOM 1202 C C . ALA A 1 155 ? 12.561 12.035 -6.519 1.00 98.06 155 ALA A C 1
ATOM 1204 O O . ALA A 1 155 ? 12.197 11.594 -5.427 1.00 98.06 155 ALA A O 1
ATOM 1205 N N . TRP A 1 156 ? 11.745 12.068 -7.578 1.00 97.81 156 TRP A N 1
ATOM 1206 C CA . TRP A 1 156 ? 10.355 11.607 -7.528 1.00 97.81 156 TRP A CA 1
ATOM 1207 C C . TRP A 1 156 ? 10.267 10.100 -7.244 1.00 97.81 156 TRP A C 1
ATOM 1209 O O . TRP A 1 156 ? 9.459 9.679 -6.412 1.00 97.81 156 TRP A O 1
ATOM 1219 N N . PHE A 1 157 ? 11.126 9.296 -7.880 1.00 98.31 157 PHE A N 1
ATOM 1220 C CA . PHE A 1 157 ? 11.129 7.846 -7.721 1.00 98.31 157 PHE A CA 1
ATOM 1221 C C . PHE A 1 157 ? 11.637 7.470 -6.333 1.00 98.31 157 PHE A C 1
ATOM 1223 O O . PHE A 1 157 ? 11.014 6.670 -5.634 1.00 98.31 157 PHE A O 1
ATOM 1230 N N . VAL A 1 158 ? 12.739 8.091 -5.898 1.00 98.25 158 VAL A N 1
ATOM 1231 C CA . VAL A 1 158 ? 13.310 7.869 -4.564 1.00 98.25 158 VAL A CA 1
ATOM 1232 C C . VAL A 1 158 ? 12.293 8.214 -3.474 1.00 98.25 158 VAL A C 1
ATOM 1234 O O . VAL A 1 158 ? 12.128 7.432 -2.536 1.00 98.25 158 VAL A O 1
ATOM 1237 N N . ALA A 1 159 ? 11.569 9.330 -3.614 1.00 98.25 159 ALA A N 1
ATOM 1238 C CA . ALA A 1 159 ? 10.513 9.716 -2.682 1.00 98.25 159 ALA A CA 1
ATOM 1239 C C . ALA A 1 159 ? 9.377 8.680 -2.638 1.00 98.25 159 ALA A C 1
ATOM 1241 O O . ALA A 1 159 ? 8.998 8.241 -1.551 1.00 98.25 159 ALA A O 1
ATOM 1242 N N . CYS A 1 160 ? 8.882 8.228 -3.797 1.00 98.06 160 CYS A N 1
ATOM 1243 C CA . CYS A 1 160 ? 7.834 7.206 -3.874 1.00 98.06 160 CYS A CA 1
ATOM 1244 C C . CYS A 1 160 ? 8.286 5.876 -3.260 1.00 98.06 160 CYS A C 1
ATOM 1246 O O . CYS A 1 160 ? 7.598 5.321 -2.401 1.00 98.06 160 CYS A O 1
ATOM 1248 N N . ARG A 1 161 ? 9.476 5.388 -3.630 1.00 97.94 161 ARG A N 1
ATOM 1249 C CA . ARG A 1 161 ? 10.055 4.155 -3.080 1.00 97.94 161 ARG A CA 1
ATOM 1250 C C . ARG A 1 161 ? 10.179 4.235 -1.560 1.00 97.94 161 ARG A C 1
ATOM 1252 O O . ARG A 1 161 ? 9.768 3.309 -0.866 1.00 97.94 161 ARG A O 1
ATOM 1259 N N . ASN A 1 162 ? 10.727 5.330 -1.036 1.00 98.38 162 ASN A N 1
ATOM 1260 C CA . ASN A 1 162 ? 10.932 5.505 0.401 1.00 98.38 162 ASN A CA 1
ATOM 1261 C C . ASN A 1 162 ? 9.598 5.579 1.161 1.00 98.38 162 ASN A C 1
ATOM 1263 O O . ASN A 1 162 ? 9.451 4.918 2.190 1.00 98.38 162 ASN A O 1
ATOM 1267 N N . ALA A 1 163 ? 8.608 6.300 0.627 1.00 98.31 163 ALA A N 1
ATOM 1268 C CA . ALA A 1 163 ? 7.257 6.329 1.179 1.00 98.31 163 ALA A CA 1
ATOM 1269 C C . ALA A 1 163 ? 6.627 4.925 1.204 1.00 98.31 163 ALA A C 1
ATOM 1271 O O . ALA A 1 163 ? 6.097 4.483 2.225 1.00 98.31 163 ALA A O 1
ATOM 1272 N N . GLY A 1 164 ? 6.747 4.172 0.110 1.00 97.44 164 GLY A N 1
ATOM 1273 C CA . GLY A 1 164 ? 6.229 2.812 0.034 1.00 97.44 164 GLY A CA 1
ATOM 1274 C C . GLY A 1 164 ? 6.925 1.862 1.015 1.00 97.44 164 GLY A C 1
ATOM 1275 O O . GLY A 1 164 ? 6.253 1.093 1.702 1.00 97.44 164 GLY A O 1
ATOM 1276 N N . LEU A 1 165 ? 8.251 1.951 1.163 1.00 98.19 165 LEU A N 1
ATOM 1277 C CA . LEU A 1 165 ? 9.017 1.180 2.150 1.00 98.19 165 LEU A CA 1
ATOM 1278 C C . LEU A 1 165 ? 8.579 1.484 3.588 1.00 98.19 165 LEU A C 1
ATOM 1280 O O . LEU A 1 165 ? 8.340 0.554 4.361 1.00 98.19 165 LEU A O 1
ATOM 1284 N N . ALA A 1 166 ? 8.410 2.762 3.934 1.00 98.50 166 ALA A N 1
ATOM 1285 C CA . ALA A 1 166 ? 7.913 3.176 5.243 1.00 98.50 166 ALA A CA 1
ATOM 1286 C C . ALA A 1 166 ? 6.524 2.593 5.533 1.00 98.50 166 ALA A C 1
ATOM 1288 O O . ALA A 1 166 ? 6.293 2.028 6.606 1.00 98.50 166 ALA A O 1
ATOM 1289 N N . ARG A 1 167 ? 5.613 2.667 4.552 1.00 97.38 167 ARG A N 1
ATOM 1290 C CA . ARG A 1 167 ? 4.263 2.105 4.658 1.00 97.38 167 ARG A CA 1
ATOM 1291 C C . ARG A 1 167 ? 4.296 0.596 4.859 1.00 97.38 167 ARG A C 1
ATOM 1293 O O . ARG A 1 167 ? 3.631 0.093 5.760 1.00 97.38 167 ARG A O 1
ATOM 1300 N N . ARG A 1 168 ? 5.096 -0.135 4.073 1.00 97.75 168 ARG A N 1
ATOM 1301 C CA . ARG A 1 168 ? 5.229 -1.595 4.208 1.00 97.75 168 ARG A CA 1
ATOM 1302 C C . ARG A 1 168 ? 5.835 -1.990 5.552 1.00 97.75 168 ARG A C 1
ATOM 1304 O O . ARG A 1 168 ? 5.357 -2.945 6.159 1.00 97.75 168 ARG A O 1
ATOM 1311 N N . PHE A 1 169 ? 6.820 -1.240 6.046 1.00 98.69 169 PHE A N 1
ATOM 1312 C CA . PHE A 1 169 ? 7.383 -1.435 7.381 1.00 98.69 169 PHE A CA 1
ATOM 1313 C C . PHE A 1 169 ? 6.327 -1.239 8.475 1.00 98.69 169 PHE A C 1
ATOM 1315 O O . PHE A 1 169 ? 6.184 -2.093 9.354 1.00 98.69 169 PHE A O 1
ATOM 1322 N N . PHE A 1 170 ? 5.558 -0.147 8.410 1.00 98.56 170 PHE A N 1
ATOM 1323 C CA . PHE A 1 170 ? 4.477 0.107 9.359 1.00 98.56 170 PHE A CA 1
ATOM 1324 C C . PHE A 1 170 ? 3.417 -0.999 9.303 1.00 98.56 170 PHE A C 1
ATOM 1326 O O . PHE A 1 170 ? 3.087 -1.577 10.336 1.00 98.56 170 PHE A O 1
ATOM 1333 N N . ASP A 1 171 ? 2.918 -1.324 8.110 1.00 97.56 171 ASP A N 1
ATOM 1334 C CA . ASP A 1 171 ? 1.823 -2.276 7.910 1.00 97.56 171 ASP A CA 1
ATOM 1335 C C . ASP A 1 171 ? 2.201 -3.693 8.334 1.00 97.56 171 ASP A C 1
ATOM 1337 O O . ASP A 1 171 ? 1.420 -4.358 9.012 1.00 97.56 171 ASP A O 1
ATOM 1341 N N . PHE A 1 172 ? 3.407 -4.154 7.998 1.00 98.31 172 PHE A N 1
ATOM 1342 C CA . PHE A 1 172 ? 3.894 -5.464 8.422 1.00 98.31 172 PHE A CA 1
ATOM 1343 C C . PHE A 1 172 ? 3.868 -5.607 9.947 1.00 98.31 172 PHE A C 1
ATOM 1345 O O . PHE A 1 172 ? 3.309 -6.565 10.492 1.00 98.31 172 PHE A O 1
ATOM 1352 N N . ASN A 1 173 ? 4.433 -4.622 10.641 1.00 98.62 173 ASN A N 1
ATOM 1353 C CA . ASN A 1 173 ? 4.533 -4.649 12.090 1.00 98.62 173 ASN A CA 1
ATOM 1354 C C . ASN A 1 173 ? 3.177 -4.417 12.759 1.00 98.62 173 ASN A C 1
ATOM 1356 O O . ASN A 1 173 ? 2.828 -5.134 13.696 1.00 98.62 173 ASN A O 1
ATOM 1360 N N . PHE A 1 174 ? 2.376 -3.470 12.269 1.00 98.38 174 PHE A N 1
ATOM 1361 C CA . PHE A 1 174 ? 1.033 -3.235 12.788 1.00 98.38 174 PHE A CA 1
ATOM 1362 C C . PHE A 1 174 ? 0.167 -4.488 12.648 1.00 98.38 174 PHE A C 1
ATOM 1364 O O . PHE A 1 174 ? -0.438 -4.922 13.626 1.00 98.38 174 PHE A O 1
ATOM 1371 N N . ASN A 1 175 ? 0.163 -5.122 11.474 1.00 97.38 175 ASN A N 1
ATOM 1372 C CA . ASN A 1 175 ? -0.643 -6.315 11.223 1.00 97.38 175 ASN A CA 1
ATOM 1373 C C . ASN A 1 175 ? -0.194 -7.483 12.113 1.00 97.38 175 ASN A C 1
ATOM 1375 O O . ASN A 1 175 ? -1.038 -8.111 12.749 1.00 97.38 175 ASN A O 1
ATOM 1379 N N . THR A 1 176 ? 1.119 -7.696 12.265 1.00 97.44 176 THR A N 1
ATOM 1380 C CA . THR A 1 176 ? 1.670 -8.730 13.162 1.00 97.44 176 THR A CA 1
ATOM 1381 C C . THR A 1 176 ? 1.187 -8.550 14.603 1.00 97.44 176 THR A C 1
ATOM 1383 O O . THR A 1 176 ? 0.716 -9.497 15.230 1.00 97.44 176 THR A O 1
ATOM 1386 N N . ASN A 1 177 ? 1.261 -7.326 15.133 1.00 97.88 177 ASN A N 1
ATOM 1387 C CA . ASN A 1 177 ? 0.834 -7.045 16.503 1.00 97.88 177 ASN A CA 1
ATOM 1388 C C . ASN A 1 177 ? -0.691 -7.069 16.667 1.00 97.88 177 ASN A C 1
ATOM 1390 O O . ASN A 1 177 ? -1.191 -7.603 17.656 1.00 97.88 177 ASN A O 1
ATOM 1394 N N . SER A 1 178 ? -1.429 -6.493 15.716 1.00 96.44 178 SER A N 1
ATOM 1395 C CA . SER A 1 178 ? -2.894 -6.419 15.757 1.00 96.44 178 SER A CA 1
ATOM 1396 C C . SER A 1 178 ? -3.530 -7.808 15.744 1.00 96.44 178 SER A C 1
ATOM 1398 O O . SER A 1 178 ? -4.431 -8.065 16.539 1.00 96.44 178 SER A O 1
ATOM 1400 N N . LEU A 1 179 ? -3.011 -8.739 14.938 1.00 94.19 179 LEU A N 1
ATOM 1401 C CA . LEU A 1 179 ? -3.517 -10.107 14.882 1.00 94.19 179 LEU A CA 1
ATOM 1402 C C . LEU A 1 179 ? -3.435 -10.800 16.249 1.00 94.19 179 LEU A C 1
ATOM 1404 O O . LEU A 1 179 ? -4.378 -11.470 16.668 1.00 94.19 179 LEU A O 1
ATOM 1408 N N . ALA A 1 180 ? -2.332 -10.603 16.972 1.00 93.75 180 ALA A N 1
ATOM 1409 C CA . ALA A 1 180 ? -2.152 -11.186 18.294 1.00 93.75 180 ALA A CA 1
ATOM 1410 C C . ALA A 1 180 ? -2.976 -10.461 19.369 1.00 93.75 180 ALA A C 1
ATOM 1412 O O . ALA A 1 180 ? -3.734 -11.092 20.105 1.00 93.75 180 ALA A O 1
ATOM 1413 N N . LEU A 1 181 ? -2.836 -9.137 19.462 1.00 95.69 181 LEU A N 1
ATOM 1414 C CA . LEU A 1 181 ? -3.356 -8.353 20.584 1.00 95.69 181 LEU A CA 1
ATOM 1415 C C . LEU A 1 181 ? -4.815 -7.930 20.390 1.00 95.69 181 LEU A C 1
ATOM 1417 O O . LEU A 1 181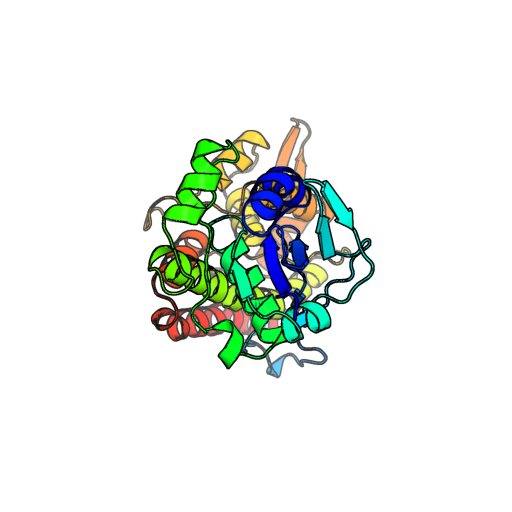 ? -5.607 -8.030 21.325 1.00 95.69 181 LEU A O 1
ATOM 1421 N N . PHE A 1 182 ? -5.196 -7.492 19.188 1.00 96.38 182 PHE A N 1
ATOM 1422 C CA . PHE A 1 182 ? -6.592 -7.166 18.880 1.00 96.38 182 PHE A CA 1
ATOM 1423 C C . PHE A 1 182 ? -7.398 -8.410 18.529 1.00 96.38 182 PHE A C 1
ATOM 1425 O O . PHE A 1 182 ? -8.565 -8.475 18.894 1.00 96.38 182 PHE A O 1
ATOM 1432 N N . GLY A 1 183 ? -6.789 -9.428 17.915 1.00 94.44 183 GLY A N 1
ATOM 1433 C CA . GLY A 1 183 ? -7.462 -10.710 17.695 1.00 94.44 183 GLY A CA 1
ATOM 1434 C C . GLY A 1 183 ? -7.901 -11.374 19.005 1.00 94.44 183 GLY A C 1
ATOM 1435 O O . GLY A 1 183 ? -9.001 -11.915 19.079 1.00 94.44 183 GLY A O 1
ATOM 1436 N N . ALA A 1 184 ? -7.088 -11.288 20.065 1.00 92.38 184 ALA A N 1
ATOM 1437 C CA . ALA A 1 184 ? -7.500 -11.729 21.399 1.00 92.38 184 ALA A CA 1
ATOM 1438 C C . ALA A 1 184 ? -8.694 -10.916 21.929 1.00 92.38 184 ALA A C 1
ATOM 1440 O O . ALA A 1 184 ? -9.678 -11.506 22.365 1.00 92.38 184 ALA A O 1
ATOM 1441 N N . ALA A 1 185 ? -8.647 -9.584 21.822 1.00 94.75 185 ALA A N 1
ATOM 1442 C CA . ALA A 1 185 ? -9.740 -8.709 22.249 1.00 94.75 185 ALA A CA 1
ATOM 1443 C C . ALA A 1 185 ? -11.049 -8.956 21.472 1.00 94.75 185 ALA A C 1
ATOM 1445 O O . ALA A 1 185 ? -12.115 -8.995 22.081 1.00 94.75 185 ALA A O 1
ATOM 1446 N N . LEU A 1 186 ? -10.979 -9.182 20.153 1.00 95.56 186 LEU A N 1
ATOM 1447 C CA . LEU A 1 186 ? -12.127 -9.539 19.311 1.00 95.56 186 LEU A CA 1
ATOM 1448 C C . LEU A 1 186 ? -12.783 -10.842 19.779 1.00 95.56 186 LEU A C 1
ATOM 1450 O O . LEU A 1 186 ? -13.997 -10.886 19.973 1.00 95.56 186 LEU A O 1
ATOM 1454 N N . ARG A 1 187 ? -11.984 -11.894 20.003 1.00 94.56 187 ARG A N 1
ATOM 1455 C CA . ARG A 1 187 ? -12.497 -13.184 20.487 1.00 94.56 187 ARG A CA 1
ATOM 1456 C C . ARG A 1 187 ? -13.136 -13.053 21.865 1.00 94.56 187 ARG A C 1
ATOM 1458 O O . ARG A 1 187 ? -14.230 -13.567 22.065 1.00 94.56 187 ARG A O 1
ATOM 1465 N N . SER A 1 188 ? -12.505 -12.317 22.781 1.00 92.75 188 SER A N 1
ATOM 1466 C CA . SER A 1 188 ? -13.068 -12.047 24.110 1.00 92.75 188 SER A CA 1
ATOM 1467 C C . SER A 1 188 ? -14.349 -11.208 24.065 1.00 92.75 188 SER A C 1
ATOM 1469 O O . SER A 1 188 ? -15.166 -11.308 24.975 1.00 92.75 188 SER A O 1
ATOM 1471 N N . ALA A 1 189 ? -14.544 -10.394 23.023 1.00 94.75 189 ALA A N 1
ATOM 1472 C CA . ALA A 1 189 ? -15.799 -9.685 22.787 1.00 94.75 189 ALA A CA 1
ATOM 1473 C C . ALA A 1 189 ? -16.894 -10.583 22.178 1.00 94.75 189 ALA A C 1
ATOM 1475 O O . ALA A 1 189 ? -18.059 -10.207 22.216 1.00 94.75 189 ALA A O 1
ATOM 1476 N N . GLY A 1 190 ? -16.549 -11.764 21.651 1.00 95.31 190 GLY A N 1
ATOM 1477 C CA . GLY A 1 190 ? -17.489 -12.709 21.038 1.00 95.31 190 GLY A CA 1
ATOM 1478 C C . GLY A 1 190 ? -17.500 -12.709 19.505 1.00 95.31 190 GLY A C 1
ATOM 1479 O O . GLY A 1 190 ? -18.365 -13.347 18.903 1.00 95.31 190 GLY A O 1
ATOM 1480 N N . VAL A 1 191 ? -16.552 -12.028 18.852 1.00 94.12 191 VAL A N 1
ATOM 1481 C CA . VAL A 1 191 ? -16.425 -12.029 17.386 1.00 94.12 191 VAL A CA 1
ATOM 1482 C C . VAL A 1 191 ? -15.943 -13.402 16.912 1.00 94.12 191 VAL A C 1
ATOM 1484 O O . VAL A 1 191 ? -14.875 -13.867 17.313 1.00 94.12 191 VAL A O 1
ATOM 1487 N N . LYS A 1 192 ? -16.733 -14.050 16.046 1.00 89.00 192 LYS A N 1
ATOM 1488 C CA . LYS A 1 192 ? -16.466 -15.408 15.531 1.00 89.00 192 LYS A CA 1
ATOM 1489 C C . LYS A 1 192 ? -15.717 -15.440 14.195 1.00 89.00 192 LYS A C 1
ATOM 1491 O O . LYS A 1 192 ? -15.192 -16.482 13.825 1.00 89.00 192 LYS A O 1
ATOM 1496 N N . SER A 1 193 ? -15.688 -14.329 13.462 1.00 86.00 193 SER A N 1
ATOM 1497 C CA . SER A 1 193 ? -14.998 -14.225 12.171 1.00 86.00 193 SER A CA 1
ATOM 1498 C C . SER A 1 193 ? -13.478 -14.156 12.336 1.00 86.00 193 SER A C 1
ATOM 1500 O O . SER A 1 193 ? -12.997 -13.572 13.307 1.00 86.00 193 SER A O 1
ATOM 1502 N N . GLU A 1 194 ? -12.723 -14.584 11.323 1.00 87.19 194 GLU A N 1
ATOM 1503 C CA . GLU A 1 194 ? -11.261 -14.396 11.224 1.00 87.19 194 GLU A CA 1
ATOM 1504 C C . GLU A 1 194 ? -10.840 -12.948 10.891 1.00 87.19 194 GLU A C 1
ATOM 1506 O O . GLU A 1 194 ? -9.769 -12.691 10.343 1.00 87.19 194 GLU A O 1
ATOM 1511 N N . TYR A 1 195 ? -11.691 -11.974 11.206 1.00 92.44 195 TYR A N 1
ATOM 1512 C CA . TYR A 1 195 ? -11.466 -10.575 10.885 1.00 92.44 195 TYR A CA 1
ATOM 1513 C C . TYR A 1 195 ? -10.202 -10.027 11.562 1.00 92.44 195 TYR A C 1
ATOM 1515 O O . TYR A 1 195 ? -10.028 -10.119 12.780 1.00 92.44 195 TYR A O 1
ATOM 1523 N N . ALA A 1 196 ? -9.337 -9.398 10.766 1.00 92.50 196 ALA A N 1
ATOM 1524 C CA . ALA A 1 196 ? -8.145 -8.712 11.241 1.00 92.50 196 ALA A CA 1
ATOM 1525 C C . ALA A 1 196 ? -8.387 -7.198 11.280 1.00 92.50 196 ALA A C 1
ATOM 1527 O O . ALA A 1 196 ? -8.611 -6.556 10.253 1.00 92.50 196 ALA A O 1
ATOM 1528 N N . VAL A 1 197 ? -8.301 -6.609 12.474 1.00 94.12 197 VAL A N 1
ATOM 1529 C CA . VAL A 1 197 ? -8.522 -5.170 12.658 1.00 94.12 197 VAL A CA 1
ATOM 1530 C C . VAL A 1 197 ? -7.375 -4.380 12.039 1.00 94.12 197 VAL A C 1
ATOM 1532 O O . VAL A 1 197 ? -6.265 -4.347 12.573 1.00 94.12 197 VAL A O 1
ATOM 1535 N N . SER A 1 198 ? -7.653 -3.685 10.937 1.00 95.38 198 SER A N 1
ATOM 1536 C CA . SER A 1 198 ? -6.681 -2.763 10.355 1.00 95.38 198 SER A CA 1
ATOM 1537 C C . SER A 1 198 ? -6.559 -1.481 11.184 1.00 95.38 198 SER A C 1
ATOM 1539 O O . SER A 1 198 ? -7.493 -1.060 11.874 1.00 95.38 198 SER A O 1
ATOM 1541 N N . LYS A 1 199 ? -5.414 -0.804 11.048 1.00 95.75 199 LYS A N 1
ATOM 1542 C CA . LYS A 1 199 ? -5.142 0.505 11.664 1.00 95.75 199 LYS A CA 1
ATOM 1543 C C . LYS A 1 199 ? -6.265 1.524 11.453 1.00 95.75 199 LYS A C 1
ATOM 1545 O O . LYS A 1 199 ? -6.584 2.289 12.353 1.00 95.75 199 LYS A O 1
ATOM 1550 N N . TYR A 1 200 ? -6.874 1.497 10.273 1.00 96.69 200 TYR A N 1
ATOM 1551 C CA . TYR A 1 200 ? -7.913 2.422 9.842 1.00 96.69 200 TYR A CA 1
ATOM 1552 C C . TYR A 1 200 ? -9.306 1.998 10.305 1.00 96.69 200 TYR A C 1
ATOM 1554 O O . TYR A 1 200 ? -10.067 2.839 10.780 1.00 96.69 200 TYR A O 1
ATOM 1562 N N . SER A 1 201 ? -9.602 0.698 10.282 1.00 96.88 201 SER A N 1
ATOM 1563 C CA . SER A 1 201 ? -10.862 0.166 10.814 1.00 96.88 201 SER A CA 1
ATOM 1564 C C . SER A 1 201 ? -11.029 0.501 12.295 1.00 96.88 201 SER A C 1
ATOM 1566 O O . SER A 1 201 ? -12.112 0.878 12.732 1.00 96.88 201 SER A O 1
ATOM 1568 N N . LEU A 1 202 ? -9.937 0.440 13.064 1.00 97.19 202 LEU A N 1
ATOM 1569 C CA . LEU A 1 202 ? -9.940 0.811 14.477 1.00 97.19 202 LEU A CA 1
ATOM 1570 C C . LEU A 1 202 ? -10.321 2.283 14.703 1.00 97.19 202 LEU A C 1
ATOM 1572 O O . LEU A 1 202 ? -11.172 2.578 15.542 1.00 97.19 202 LEU A O 1
ATOM 1576 N N . GLN A 1 203 ? -9.720 3.210 13.951 1.00 96.94 203 GLN A N 1
ATOM 1577 C CA . GLN A 1 203 ? -10.033 4.636 14.108 1.00 96.94 203 GLN A CA 1
ATOM 1578 C C . GLN A 1 203 ? -11.469 4.952 13.672 1.00 96.94 203 GLN A C 1
ATOM 1580 O O . GLN A 1 203 ? -12.137 5.772 14.306 1.00 96.94 203 GLN A O 1
ATOM 1585 N N . LEU A 1 204 ? -11.974 4.251 12.653 1.00 96.50 204 LEU A N 1
ATOM 1586 C CA . LEU A 1 204 ? -13.360 4.375 12.212 1.00 96.50 204 LEU A CA 1
ATOM 1587 C C . LEU A 1 204 ? -14.353 3.911 13.291 1.00 96.50 204 LEU A C 1
ATOM 1589 O O . LEU A 1 204 ? -15.317 4.619 13.574 1.00 96.50 204 LEU A O 1
ATOM 1593 N N . LEU A 1 205 ? -14.084 2.793 13.975 1.00 97.19 205 LEU A N 1
ATOM 1594 C CA . LEU A 1 205 ? -14.904 2.336 15.105 1.00 97.19 205 LEU A CA 1
ATOM 1595 C C . LEU A 1 205 ? -14.952 3.370 16.240 1.00 97.19 205 LEU A C 1
ATOM 1597 O O . LEU A 1 205 ? -16.024 3.677 16.763 1.00 97.19 205 LEU A O 1
ATOM 1601 N N . TYR A 1 206 ? -13.815 3.976 16.594 1.00 96.75 206 TYR A N 1
ATOM 1602 C CA . TYR A 1 206 ? -13.793 5.038 17.604 1.00 96.75 206 TYR A CA 1
ATOM 1603 C C . TYR A 1 206 ? -14.556 6.300 17.180 1.00 96.75 206 TYR A C 1
ATOM 1605 O O . TYR A 1 206 ? -15.117 6.989 18.036 1.00 96.75 206 TYR A O 1
ATOM 1613 N N . LYS A 1 207 ? -14.588 6.617 15.883 1.00 95.00 207 LYS A N 1
ATOM 1614 C CA . LYS A 1 207 ? -15.390 7.718 15.334 1.00 95.00 207 LYS A CA 1
ATOM 1615 C C . LYS A 1 207 ? -16.886 7.411 15.415 1.00 95.00 207 LYS A C 1
ATOM 1617 O O . LYS A 1 207 ? -17.640 8.273 15.868 1.00 95.00 207 LYS A O 1
ATOM 1622 N N . LEU A 1 208 ? -17.299 6.189 15.076 1.00 95.50 208 LEU A N 1
ATOM 1623 C CA . LEU A 1 208 ? -18.683 5.722 15.236 1.00 95.50 208 LEU A CA 1
ATOM 1624 C C . LEU A 1 208 ? -19.123 5.712 16.706 1.00 95.50 208 LEU A C 1
ATOM 1626 O O . LEU A 1 208 ? -20.264 6.030 17.010 1.00 95.50 208 LEU A O 1
ATOM 1630 N N . ARG A 1 209 ? -18.211 5.468 17.654 1.00 95.19 209 ARG A N 1
ATOM 1631 C CA . ARG A 1 209 ? -18.531 5.575 19.088 1.00 95.19 209 ARG A CA 1
ATOM 1632 C C . ARG A 1 209 ? -18.960 6.988 19.517 1.00 95.19 209 ARG A C 1
ATOM 1634 O O . ARG A 1 209 ? -19.693 7.123 20.489 1.00 95.19 209 ARG A O 1
ATOM 1641 N N . LYS A 1 210 ? -18.496 8.043 18.832 1.00 92.00 210 LYS A N 1
ATOM 1642 C CA . LYS A 1 210 ? -18.781 9.447 19.192 1.00 92.00 210 LYS A CA 1
ATOM 1643 C C . LYS A 1 210 ? -20.087 9.988 18.608 1.00 92.00 210 LYS A C 1
ATOM 1645 O O . LYS A 1 210 ? -20.591 10.985 19.115 1.00 92.00 210 LYS A O 1
ATOM 1650 N N . ARG A 1 211 ? -20.612 9.384 17.538 1.00 88.12 211 ARG A N 1
ATOM 1651 C CA . ARG A 1 211 ? -21.859 9.811 16.886 1.00 88.12 211 ARG A CA 1
ATOM 1652 C C . ARG A 1 211 ? -22.700 8.578 16.552 1.00 88.12 211 ARG A C 1
ATOM 1654 O O . ARG A 1 211 ? -22.198 7.704 15.855 1.00 88.12 211 ARG A O 1
ATOM 1661 N N . PRO A 1 212 ? -23.973 8.536 16.975 1.00 80.94 212 PRO A N 1
ATOM 1662 C CA . PRO A 1 212 ? -24.757 7.304 16.994 1.00 80.94 212 PRO A CA 1
ATOM 1663 C C . PRO A 1 212 ? -25.046 6.695 15.617 1.00 80.94 212 PRO A C 1
ATOM 1665 O O . PRO A 1 212 ? -25.205 5.483 15.545 1.00 80.94 212 PRO A O 1
ATOM 1668 N N . ALA A 1 213 ? -25.116 7.492 14.543 1.00 93.19 213 ALA A N 1
ATOM 1669 C CA . ALA A 1 213 ? -25.449 6.995 13.207 1.00 93.19 213 ALA A CA 1
ATOM 1670 C C . ALA A 1 213 ? -24.894 7.881 12.078 1.00 93.19 213 ALA A C 1
ATOM 1672 O O . ALA A 1 213 ? -24.909 9.116 12.187 1.00 93.19 213 ALA A O 1
ATOM 1673 N N . TYR A 1 214 ? -24.477 7.244 10.981 1.00 96.25 214 TYR A N 1
ATOM 1674 C CA . TYR A 1 214 ? -24.019 7.877 9.737 1.00 96.25 214 TYR A CA 1
ATOM 1675 C C . TYR A 1 214 ? -24.640 7.197 8.517 1.00 96.25 214 TYR A C 1
ATOM 1677 O O . TYR A 1 214 ? -24.878 5.996 8.534 1.00 96.25 214 TYR A O 1
ATOM 1685 N N . SER A 1 215 ? -24.844 7.928 7.429 1.00 96.12 215 SER A N 1
ATOM 1686 C CA . SER A 1 215 ? -24.944 7.304 6.107 1.00 96.12 215 SER A CA 1
ATOM 1687 C C . SER A 1 215 ? -23.568 6.817 5.632 1.00 96.12 215 SER A C 1
ATOM 1689 O O . SER A 1 215 ? -22.529 7.314 6.073 1.00 96.12 215 SER A O 1
ATOM 1691 N N . GLU A 1 216 ? -23.547 5.865 4.700 1.00 95.00 216 GLU A N 1
ATOM 1692 C CA . GLU A 1 216 ? -22.301 5.407 4.072 1.00 95.00 216 GLU A CA 1
ATOM 1693 C C . GLU A 1 216 ? -21.560 6.550 3.370 1.00 95.00 216 GLU A C 1
ATOM 1695 O O . GLU A 1 216 ? -20.363 6.722 3.585 1.00 95.00 216 GLU A O 1
ATOM 1700 N N . GLY A 1 217 ? -22.275 7.393 2.616 1.00 95.38 217 GLY A N 1
ATOM 1701 C CA . GLY A 1 217 ? -21.687 8.554 1.944 1.00 95.38 217 GLY A CA 1
ATOM 1702 C C . GLY A 1 217 ? -21.005 9.524 2.912 1.00 95.38 217 GLY A C 1
ATOM 1703 O O . GLY A 1 217 ? -19.884 9.957 2.652 1.00 95.38 217 GLY A O 1
ATOM 1704 N N . GLU A 1 218 ? -21.622 9.811 4.066 1.00 95.44 218 GLU A N 1
ATOM 1705 C CA . GLU A 1 218 ? -20.991 10.632 5.109 1.00 95.44 218 GLU A CA 1
ATOM 1706 C C . GLU A 1 218 ? -19.706 9.989 5.644 1.00 95.44 218 GLU A C 1
ATOM 1708 O O . GLU A 1 218 ? -18.705 10.686 5.800 1.00 95.44 218 GLU A O 1
ATOM 1713 N N . LEU A 1 219 ? -19.703 8.675 5.908 1.00 94.94 219 LEU A N 1
ATOM 1714 C CA . LEU A 1 219 ? -18.493 7.986 6.368 1.00 94.94 219 LEU A CA 1
ATOM 1715 C C . LEU A 1 219 ? -17.398 8.003 5.309 1.00 94.94 219 LEU A C 1
ATOM 1717 O O . LEU A 1 219 ? -16.252 8.279 5.645 1.00 94.94 219 LEU A O 1
ATOM 1721 N N . LEU A 1 220 ? -17.728 7.752 4.043 1.00 95.62 220 LEU A N 1
ATOM 1722 C CA . LEU A 1 220 ? -16.753 7.782 2.955 1.00 95.62 220 LEU A CA 1
ATOM 1723 C C . LEU A 1 220 ? -16.146 9.182 2.783 1.00 95.62 220 LEU A C 1
ATOM 1725 O O . LEU A 1 220 ? -14.926 9.293 2.638 1.00 95.62 220 LEU A O 1
ATOM 1729 N N . CYS A 1 221 ? -16.955 10.242 2.879 1.00 95.56 221 CYS A N 1
ATOM 1730 C CA . CYS A 1 221 ? -16.466 11.622 2.884 1.00 95.56 221 CYS A CA 1
ATOM 1731 C C . CYS A 1 221 ? -15.572 11.918 4.098 1.00 95.56 221 CYS A C 1
ATOM 1733 O O . CYS A 1 221 ? -14.522 12.544 3.946 1.00 95.56 221 CYS A O 1
ATOM 1735 N N . ASP A 1 222 ? -15.942 11.443 5.290 1.00 95.19 222 ASP A N 1
ATOM 1736 C CA . ASP A 1 222 ? -15.129 11.592 6.501 1.00 95.19 222 ASP A CA 1
ATOM 1737 C C . ASP A 1 222 ? -13.803 10.825 6.391 1.00 95.19 222 ASP A C 1
ATOM 1739 O O . ASP A 1 222 ? -12.768 11.321 6.834 1.00 95.19 222 ASP A O 1
ATOM 1743 N N . MET A 1 223 ? -13.803 9.631 5.792 1.00 97.00 223 MET A N 1
ATOM 1744 C CA . MET A 1 223 ? -12.592 8.847 5.535 1.00 97.00 223 MET A CA 1
ATOM 1745 C C . MET A 1 223 ? -11.692 9.533 4.505 1.00 97.00 223 MET A C 1
ATOM 1747 O O . MET A 1 223 ? -10.473 9.514 4.647 1.00 97.00 223 MET A O 1
ATOM 1751 N N . GLU A 1 224 ? -12.261 10.162 3.480 1.00 96.50 224 GLU A N 1
ATOM 1752 C CA . GLU A 1 224 ? -11.505 10.932 2.493 1.00 96.50 224 GLU A CA 1
ATOM 1753 C C . GLU A 1 224 ? -10.871 12.191 3.100 1.00 96.50 224 GLU A C 1
ATOM 1755 O O . GLU A 1 224 ? -9.687 12.450 2.887 1.00 96.50 224 GLU A O 1
ATOM 1760 N N . LYS A 1 225 ? -11.639 12.946 3.890 1.00 95.81 225 LYS A N 1
ATOM 1761 C CA . LYS A 1 225 ? -11.242 14.235 4.477 1.00 95.81 225 LYS A CA 1
ATOM 1762 C C . LYS A 1 225 ? -10.954 14.113 5.968 1.00 95.81 225 LYS A C 1
ATOM 1764 O O . LYS A 1 225 ? -11.347 14.964 6.764 1.00 95.81 225 LYS A O 1
ATOM 1769 N N . TRP A 1 226 ? -10.282 13.038 6.361 1.00 97.00 226 TRP A N 1
ATOM 1770 C CA . TRP A 1 226 ? -10.121 12.706 7.768 1.00 97.00 226 TRP A CA 1
ATOM 1771 C C . TRP A 1 226 ? 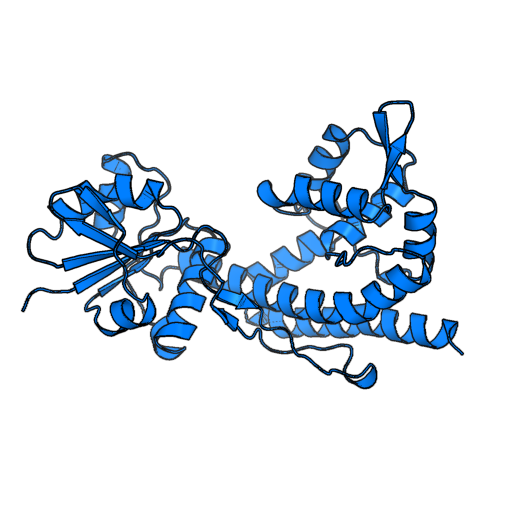-9.261 13.743 8.510 1.00 97.00 226 TRP A C 1
ATOM 1773 O O . TRP A 1 226 ? -8.061 13.881 8.278 1.00 97.00 226 TRP A O 1
ATOM 1783 N N . ILE A 1 227 ? -9.906 14.483 9.417 1.00 95.44 227 ILE A N 1
ATOM 1784 C CA . ILE A 1 227 ? -9.331 15.630 10.150 1.00 95.44 227 ILE A CA 1
ATOM 1785 C C . ILE A 1 227 ? -8.483 15.177 11.354 1.00 95.44 227 ILE A C 1
ATOM 1787 O O . ILE A 1 227 ? -7.602 15.897 11.823 1.00 95.44 227 ILE A O 1
ATOM 1791 N N . GLY A 1 228 ? -8.747 13.980 11.883 1.00 94.69 228 GLY A N 1
ATOM 1792 C CA . GLY A 1 228 ? -8.114 13.504 13.111 1.00 94.69 228 GLY A CA 1
ATOM 1793 C C . GLY A 1 228 ? -8.474 14.376 14.317 1.00 94.69 228 GLY A C 1
ATOM 1794 O O . GLY A 1 228 ? -9.652 14.589 14.607 1.00 94.69 228 GLY A O 1
ATOM 1795 N N . THR A 1 229 ? -7.464 14.870 15.034 1.00 95.56 229 THR A N 1
ATOM 1796 C CA . THR A 1 229 ? -7.629 15.825 16.145 1.00 95.56 229 THR A CA 1
ATOM 1797 C C . THR A 1 229 ? -7.614 17.292 15.702 1.00 95.56 229 THR A C 1
ATOM 1799 O O . THR A 1 229 ? -7.832 18.172 16.530 1.00 95.56 229 THR A O 1
ATOM 1802 N N . GLY A 1 230 ? -7.338 17.572 14.422 1.00 95.44 230 GLY A N 1
ATOM 1803 C CA . GLY A 1 230 ? -7.112 18.928 13.906 1.00 95.44 230 GLY A CA 1
ATOM 1804 C C . GLY A 1 230 ? -5.684 19.451 14.101 1.00 95.44 230 GLY A C 1
ATOM 1805 O O . GLY A 1 230 ? -5.373 20.555 13.664 1.00 95.44 230 GLY A O 1
ATOM 1806 N N . ARG A 1 231 ? -4.786 18.667 14.718 1.00 96.00 231 ARG A N 1
ATOM 1807 C CA . ARG A 1 231 ? -3.363 19.022 14.869 1.00 96.00 231 ARG A CA 1
ATOM 1808 C C . ARG A 1 231 ? -2.595 19.028 13.541 1.00 96.00 231 ARG A C 1
ATOM 1810 O O . ARG A 1 231 ? -1.592 19.728 13.419 1.00 96.00 231 ARG A O 1
ATOM 1817 N N . TYR A 1 232 ? -3.024 18.210 12.587 1.00 95.44 232 TYR A N 1
ATOM 1818 C CA . TYR A 1 232 ? -2.376 18.023 11.292 1.00 95.44 232 TYR A CA 1
ATOM 1819 C C . TYR A 1 232 ? -3.332 18.393 10.158 1.00 95.44 232 TYR A C 1
ATOM 1821 O O . TYR A 1 232 ? -4.546 18.450 10.352 1.00 95.44 232 TYR A O 1
ATOM 1829 N N . ALA A 1 233 ? -2.782 18.610 8.961 1.00 93.75 233 ALA A N 1
ATOM 1830 C CA . ALA A 1 233 ? -3.596 18.745 7.760 1.00 93.75 233 ALA A CA 1
ATOM 1831 C C . ALA A 1 233 ? -4.439 17.470 7.529 1.00 93.75 233 ALA A C 1
ATOM 1833 O O . ALA A 1 233 ? -3.954 16.368 7.826 1.00 93.75 233 ALA A O 1
ATOM 1834 N N . PRO A 1 234 ? -5.669 17.597 6.987 1.00 95.12 234 PRO A N 1
ATOM 1835 C CA . PRO A 1 234 ? -6.516 16.448 6.686 1.00 95.12 234 PRO A CA 1
ATOM 1836 C C . PRO A 1 234 ? -5.761 15.392 5.879 1.00 95.12 234 PRO A C 1
ATOM 1838 O O . PRO A 1 234 ? -5.098 15.709 4.893 1.00 95.12 234 PRO A O 1
ATOM 1841 N N . SER A 1 235 ? -5.830 14.141 6.328 1.00 95.56 235 SER A N 1
ATOM 1842 C CA . SER A 1 235 ? -5.073 13.026 5.754 1.00 95.56 235 SER A CA 1
ATOM 1843 C C . SER A 1 235 ? -5.977 11.803 5.658 1.00 95.56 235 SER A C 1
ATOM 1845 O O . SER A 1 235 ? -6.484 11.380 6.693 1.00 95.56 235 SER A O 1
ATOM 1847 N N . PRO A 1 236 ? -6.176 11.210 4.471 1.00 96.06 236 PRO A N 1
ATOM 1848 C CA . PRO A 1 236 ? -7.218 10.214 4.256 1.00 96.06 236 PRO A CA 1
ATOM 1849 C C . PRO A 1 236 ? -7.014 8.941 5.088 1.00 96.06 236 PRO A C 1
ATOM 1851 O O . PRO A 1 236 ? -5.912 8.403 5.211 1.00 96.06 236 PRO A O 1
ATOM 1854 N N . LEU A 1 237 ? -8.119 8.409 5.601 1.00 94.38 237 LEU A N 1
ATOM 1855 C CA . LEU A 1 237 ? -8.213 7.096 6.220 1.00 94.38 237 LEU A CA 1
ATOM 1856 C C . LEU A 1 237 ? -8.470 6.059 5.115 1.00 94.38 237 LEU A C 1
ATOM 1858 O O . LEU A 1 237 ? -9.595 5.847 4.666 1.00 94.38 237 LEU A O 1
ATOM 1862 N N . GLY A 1 238 ? -7.394 5.420 4.659 1.00 92.44 238 GLY A N 1
ATOM 1863 C CA . GLY A 1 238 ? -7.435 4.444 3.569 1.00 92.44 238 GLY A CA 1
ATOM 1864 C C . GLY A 1 238 ? -7.372 5.065 2.170 1.00 92.44 238 GLY A C 1
ATOM 1865 O O . GLY A 1 238 ? -7.654 6.249 1.963 1.00 92.44 238 GLY A O 1
ATOM 1866 N N . SER A 1 239 ? -6.995 4.237 1.195 1.00 90.31 239 SER A N 1
ATOM 1867 C CA . SER A 1 239 ? -7.044 4.594 -0.224 1.00 90.31 239 SER A CA 1
ATOM 1868 C C . SER A 1 239 ? -8.487 4.517 -0.737 1.00 90.31 239 SER A C 1
ATOM 1870 O O . SER A 1 239 ? -9.311 3.840 -0.116 1.00 90.31 239 SER A O 1
ATOM 1872 N N . PRO A 1 240 ? -8.812 5.149 -1.880 1.00 88.81 240 PRO A N 1
ATOM 1873 C CA . PRO A 1 240 ? -10.128 5.007 -2.502 1.00 88.81 240 PRO A CA 1
ATOM 1874 C C . PRO A 1 240 ? -10.564 3.540 -2.652 1.00 88.81 240 PRO A C 1
ATOM 1876 O O . PRO A 1 240 ? -11.688 3.201 -2.298 1.00 88.81 240 PRO A O 1
ATOM 1879 N N . ALA A 1 241 ? -9.639 2.659 -3.048 1.00 86.44 241 ALA A N 1
ATOM 1880 C CA . ALA A 1 241 ? -9.889 1.226 -3.194 1.00 86.44 241 ALA A CA 1
ATOM 1881 C C . ALA A 1 241 ? -10.122 0.484 -1.863 1.00 86.44 241 ALA A C 1
ATOM 1883 O O . ALA A 1 241 ? -10.749 -0.567 -1.864 1.00 86.44 241 ALA A O 1
ATOM 1884 N N . SER A 1 242 ? -9.627 0.988 -0.723 1.00 90.88 242 SER A N 1
ATOM 1885 C CA . SER A 1 242 ? -9.728 0.270 0.558 1.00 90.88 242 SER A CA 1
ATOM 1886 C C . SER A 1 242 ? -10.926 0.676 1.418 1.00 90.88 242 SER A C 1
ATOM 1888 O O . SER A 1 242 ? -11.214 -0.002 2.401 1.00 90.88 242 SER A O 1
ATOM 1890 N N . ARG A 1 243 ? -11.577 1.814 1.139 1.00 95.00 243 ARG A N 1
ATOM 1891 C CA . ARG A 1 243 ? -12.605 2.383 2.034 1.00 95.00 243 ARG A CA 1
ATOM 1892 C C . ARG A 1 243 ? -13.850 1.503 2.138 1.00 95.00 243 ARG A C 1
ATOM 1894 O O . ARG A 1 243 ? -14.267 1.207 3.254 1.00 95.00 243 ARG A O 1
ATOM 1901 N N . ALA A 1 244 ? -14.373 1.039 1.004 1.00 93.56 244 ALA A N 1
ATOM 1902 C CA . ALA A 1 244 ? -15.498 0.104 0.970 1.00 93.56 244 ALA A CA 1
ATOM 1903 C C . ALA A 1 244 ? -15.156 -1.197 1.713 1.00 93.56 244 ALA A C 1
ATOM 1905 O O . ALA A 1 244 ? -15.863 -1.590 2.633 1.00 93.56 244 ALA A O 1
ATOM 1906 N N . THR A 1 245 ? -13.988 -1.783 1.434 1.00 94.12 245 THR A N 1
ATOM 1907 C CA . THR A 1 245 ? -13.532 -3.021 2.086 1.00 94.12 245 THR A CA 1
ATOM 1908 C C . THR A 1 245 ? -13.367 -2.883 3.604 1.00 94.12 245 THR A C 1
ATOM 1910 O O . THR A 1 245 ? -13.594 -3.841 4.340 1.00 94.12 245 THR A O 1
ATOM 1913 N N . ILE A 1 246 ? -12.990 -1.699 4.108 1.00 96.25 246 ILE A N 1
ATOM 1914 C CA . ILE A 1 246 ? -12.962 -1.427 5.555 1.00 96.25 246 ILE A CA 1
ATOM 1915 C C . ILE A 1 246 ? -14.375 -1.527 6.150 1.00 96.25 246 ILE A C 1
ATOM 1917 O O . ILE A 1 246 ? -14.548 -2.166 7.187 1.00 96.25 246 ILE A O 1
ATOM 1921 N N . LEU A 1 247 ? -15.375 -0.916 5.509 1.00 96.12 247 LEU A N 1
ATOM 1922 C CA . LEU A 1 247 ? -16.768 -0.966 5.964 1.00 96.12 247 LEU A CA 1
ATOM 1923 C C . LEU A 1 247 ? -17.335 -2.385 5.881 1.00 96.12 247 LEU A C 1
ATOM 1925 O O . LEU A 1 247 ? -17.851 -2.895 6.874 1.00 96.12 247 LEU A O 1
ATOM 1929 N N . GLU A 1 248 ? -17.165 -3.048 4.739 1.00 95.25 248 GLU A N 1
ATOM 1930 C CA . GLU A 1 248 ? -17.594 -4.431 4.519 1.00 95.25 248 GLU A CA 1
ATOM 1931 C C . GLU A 1 248 ? -16.977 -5.376 5.554 1.00 95.25 248 GLU A C 1
ATOM 1933 O O . GLU A 1 248 ? -17.686 -6.160 6.178 1.00 95.25 248 GLU A O 1
ATOM 1938 N N . GLY A 1 249 ? -15.670 -5.266 5.809 1.00 96.38 249 GLY A N 1
ATOM 1939 C CA . GLY A 1 249 ? -14.981 -6.087 6.803 1.00 96.38 249 GLY A CA 1
ATOM 1940 C C . GLY A 1 249 ? -15.511 -5.878 8.224 1.00 96.38 249 GLY A C 1
ATOM 1941 O O . GLY A 1 249 ? -15.731 -6.846 8.952 1.00 96.38 249 GLY A O 1
ATOM 1942 N N . LEU A 1 250 ? -15.775 -4.626 8.614 1.00 97.50 250 LEU A N 1
ATOM 1943 C CA . LEU A 1 250 ? -16.380 -4.306 9.910 1.00 97.50 250 LEU A CA 1
ATOM 1944 C C . LEU A 1 250 ? -17.811 -4.848 10.035 1.00 97.50 250 LEU A C 1
ATOM 1946 O O . LEU A 1 250 ? -18.187 -5.326 11.109 1.00 97.50 250 LEU A O 1
ATOM 1950 N N . GLN A 1 251 ? -18.596 -4.781 8.958 1.00 96.88 251 GLN A N 1
ATOM 1951 C CA . GLN A 1 251 ? -19.960 -5.304 8.914 1.00 96.88 251 GLN A CA 1
ATOM 1952 C C . GLN A 1 251 ? -19.966 -6.835 8.988 1.00 96.88 251 GLN A C 1
ATOM 1954 O O . GLN A 1 251 ? -20.695 -7.405 9.797 1.00 96.88 251 GLN A O 1
ATOM 1959 N N . LEU A 1 252 ? -19.111 -7.507 8.210 1.00 96.38 252 LEU A N 1
ATOM 1960 C CA . LEU A 1 252 ? -18.946 -8.965 8.233 1.00 96.38 252 LEU A CA 1
ATOM 1961 C C . LEU A 1 252 ? -18.491 -9.477 9.606 1.00 96.38 252 LEU A C 1
ATOM 1963 O O . LEU A 1 252 ? -18.908 -10.550 10.036 1.00 96.38 252 LEU A O 1
ATOM 1967 N N . ALA A 1 253 ? -17.679 -8.696 10.322 1.00 97.06 253 ALA A N 1
ATOM 1968 C CA . ALA A 1 253 ? -17.271 -8.999 11.692 1.00 97.06 253 ALA A CA 1
ATOM 1969 C C . ALA A 1 253 ? -18.368 -8.732 12.743 1.00 97.06 253 ALA A C 1
ATOM 1971 O O . ALA A 1 253 ? -18.167 -9.020 13.925 1.00 97.06 253 ALA A O 1
ATOM 1972 N N . GLY A 1 254 ? -19.506 -8.153 12.346 1.00 97.56 254 GLY A N 1
ATOM 1973 C CA . GLY A 1 254 ? -20.602 -7.775 13.240 1.00 97.56 254 GLY A CA 1
ATOM 1974 C C . GLY A 1 254 ? -20.281 -6.590 14.154 1.00 97.56 254 GLY A C 1
ATOM 1975 O O . GLY A 1 254 ? -20.985 -6.371 15.139 1.00 97.56 254 GLY A O 1
ATOM 1976 N N . LEU A 1 255 ? -19.218 -5.830 13.867 1.00 97.88 255 LEU A N 1
ATOM 1977 C CA . LEU A 1 255 ? -18.790 -4.683 14.678 1.00 97.88 255 LEU A CA 1
ATOM 1978 C C . LEU A 1 255 ? -19.593 -3.419 14.353 1.00 97.88 255 LEU A C 1
ATOM 1980 O O . LEU A 1 255 ? -19.734 -2.539 15.199 1.00 97.88 255 LEU A O 1
ATOM 1984 N N . ILE A 1 256 ? -20.131 -3.339 13.137 1.00 97.81 256 ILE A N 1
ATOM 1985 C CA . ILE A 1 256 ? -21.067 -2.301 12.699 1.00 97.81 256 ILE A CA 1
ATOM 1986 C C . ILE A 1 256 ? -22.286 -2.958 12.048 1.00 97.81 256 ILE A C 1
ATOM 1988 O O . ILE A 1 256 ? -22.209 -4.098 11.591 1.00 97.81 256 ILE A O 1
ATOM 1992 N N . ALA A 1 257 ? -23.406 -2.242 12.002 1.00 97.44 257 ALA A N 1
ATOM 1993 C CA . ALA A 1 257 ? -24.628 -2.701 11.349 1.00 97.44 257 ALA A CA 1
ATOM 1994 C C . ALA A 1 257 ? -25.398 -1.533 10.730 1.00 97.44 257 ALA A C 1
ATOM 1996 O O . ALA A 1 257 ? -25.185 -0.376 11.093 1.00 97.44 257 ALA A O 1
ATOM 1997 N N . TRP A 1 258 ? -26.318 -1.857 9.825 1.00 96.44 258 TRP A N 1
ATOM 1998 C CA . TRP A 1 258 ? -27.326 -0.925 9.334 1.00 96.44 258 TRP A CA 1
ATOM 1999 C C . TRP A 1 258 ? -28.529 -0.945 10.283 1.00 96.44 258 TRP A C 1
ATOM 2001 O O . TRP A 1 258 ? -29.042 -2.016 10.608 1.00 96.44 258 TRP A O 1
ATOM 2011 N N . ASN A 1 259 ? -28.962 0.223 10.754 1.00 94.88 259 ASN A N 1
ATOM 2012 C CA . ASN A 1 259 ? -30.182 0.361 11.546 1.00 94.88 259 ASN A CA 1
ATOM 2013 C C . ASN A 1 259 ? -31.435 0.408 10.641 1.00 94.88 259 ASN A C 1
ATOM 2015 O O . ASN A 1 259 ? -31.335 0.364 9.414 1.00 94.88 259 ASN A O 1
ATOM 2019 N N . SER A 1 260 ? -32.620 0.540 11.246 1.00 94.12 260 SER A N 1
ATOM 2020 C CA . SER A 1 260 ? -33.905 0.641 10.531 1.00 94.12 260 SER A CA 1
ATOM 2021 C C . SER A 1 260 ? -33.985 1.804 9.538 1.00 94.12 260 SER A C 1
ATOM 2023 O O . SER A 1 260 ? -34.736 1.724 8.572 1.00 94.12 260 SER A O 1
ATOM 2025 N N . ASP A 1 261 ? -33.203 2.862 9.754 1.00 94.19 261 ASP A N 1
ATOM 2026 C CA . ASP A 1 261 ? -33.189 4.069 8.921 1.00 94.19 261 ASP A CA 1
ATOM 2027 C C . ASP A 1 261 ? -32.164 3.979 7.781 1.00 94.19 261 ASP A C 1
ATOM 2029 O O . ASP A 1 261 ? -31.862 4.987 7.139 1.00 94.19 261 ASP A O 1
ATOM 2033 N N . GLY A 1 262 ? -31.560 2.805 7.568 1.00 94.00 262 GLY A N 1
ATOM 2034 C CA . GLY A 1 262 ? -30.492 2.636 6.588 1.00 94.00 262 GLY A CA 1
ATOM 2035 C C .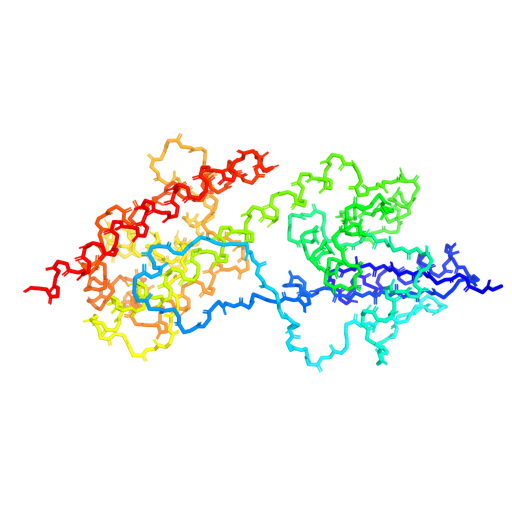 GLY A 1 262 ? -29.242 3.438 6.950 1.00 94.00 262 GLY A C 1
ATOM 2036 O O . GLY A 1 262 ? -28.566 3.964 6.070 1.00 94.00 262 GLY A O 1
ATOM 2037 N N . ARG A 1 263 ? -28.919 3.559 8.242 1.00 96.69 263 ARG A N 1
ATOM 2038 C CA . ARG A 1 263 ? -27.695 4.211 8.722 1.00 96.69 263 ARG A CA 1
ATOM 2039 C C . ARG A 1 263 ? -26.762 3.220 9.395 1.00 96.69 263 ARG A C 1
ATOM 2041 O O . ARG A 1 263 ? -27.198 2.324 10.109 1.00 96.69 263 ARG A O 1
ATOM 2048 N N . ILE A 1 264 ? -25.468 3.431 9.210 1.00 97.56 264 ILE A N 1
ATOM 2049 C CA . ILE A 1 264 ? -24.393 2.668 9.828 1.00 97.56 264 ILE A CA 1
ATOM 2050 C C . ILE A 1 264 ? -24.235 3.105 11.284 1.00 97.56 264 ILE A C 1
ATOM 2052 O O . ILE A 1 264 ? -24.036 4.289 11.582 1.00 97.56 264 ILE A O 1
ATOM 2056 N N . VAL A 1 265 ? -24.296 2.125 12.181 1.00 97.69 265 VAL A N 1
ATOM 2057 C CA . VAL A 1 265 ? -24.162 2.285 13.631 1.00 97.69 265 VAL A CA 1
ATOM 2058 C C . VAL A 1 265 ? -23.130 1.307 14.191 1.00 97.69 265 VAL A C 1
ATOM 2060 O O . VAL A 1 265 ? -22.885 0.239 13.625 1.00 97.69 265 VAL A O 1
ATOM 2063 N N . LEU A 1 266 ? -22.523 1.667 15.323 1.00 97.75 266 LEU A N 1
ATOM 2064 C CA . LEU A 1 266 ? -21.667 0.766 16.097 1.00 97.75 266 LEU A CA 1
ATOM 2065 C C . LEU A 1 266 ? -22.551 -0.235 16.857 1.00 97.75 266 LEU A C 1
ATOM 2067 O O . LEU A 1 266 ? -23.458 0.182 17.576 1.00 97.75 266 LEU A O 1
ATOM 2071 N N . THR A 1 267 ? -22.296 -1.537 16.716 1.00 97.62 267 THR A N 1
ATOM 2072 C CA . THR A 1 267 ? -23.079 -2.574 17.412 1.00 97.62 267 THR A CA 1
ATOM 2073 C C . THR A 1 267 ? -22.667 -2.696 18.880 1.00 97.62 267 THR A C 1
ATOM 2075 O O . THR A 1 267 ? -21.604 -2.217 19.280 1.00 97.62 267 THR A O 1
ATOM 2078 N N . GLU A 1 268 ? -23.464 -3.398 19.691 1.00 97.00 268 GLU A N 1
ATOM 2079 C CA . GLU A 1 268 ? -23.059 -3.786 21.052 1.00 97.00 268 GLU A CA 1
ATOM 2080 C C . GLU A 1 268 ? -21.745 -4.574 21.039 1.00 97.00 268 GLU A C 1
ATOM 2082 O O . GLU A 1 268 ? -20.839 -4.278 21.813 1.00 97.00 268 GLU A O 1
ATOM 2087 N N . LEU A 1 269 ? -21.593 -5.497 20.083 1.00 97.75 269 LEU A N 1
ATOM 2088 C CA . LEU A 1 269 ? -20.360 -6.254 19.879 1.00 97.75 269 LEU A CA 1
ATOM 2089 C C . LEU A 1 269 ? -19.166 -5.331 19.584 1.00 97.75 269 LEU A C 1
ATOM 2091 O O . LEU A 1 269 ? -18.089 -5.498 20.158 1.00 97.75 269 LEU A O 1
ATOM 2095 N N . GLY A 1 270 ? -19.367 -4.317 18.737 1.00 97.62 270 GLY A N 1
ATOM 2096 C CA . GLY A 1 270 ? -18.385 -3.269 18.468 1.00 97.62 270 GLY A CA 1
ATOM 2097 C C . GLY A 1 270 ? -18.017 -2.458 19.713 1.00 97.62 270 GLY A C 1
ATOM 2098 O O . GLY A 1 270 ? -16.837 -2.192 19.948 1.00 97.62 270 GLY A O 1
ATOM 2099 N N . GLN A 1 271 ? -18.997 -2.108 20.550 1.00 97.38 271 GLN A N 1
ATOM 2100 C CA . GLN A 1 271 ? -18.762 -1.414 21.820 1.00 97.38 271 GLN A CA 1
ATOM 2101 C C . GLN A 1 271 ? -17.963 -2.278 22.799 1.00 97.38 271 GLN A C 1
ATOM 2103 O O . GLN A 1 271 ? -16.965 -1.809 23.349 1.00 97.38 271 GLN A O 1
ATOM 2108 N N . THR A 1 272 ? -18.351 -3.543 22.981 1.00 97.31 272 THR A N 1
ATOM 2109 C CA . THR A 1 272 ? -17.633 -4.498 23.833 1.00 97.31 272 THR A CA 1
ATOM 2110 C C . THR A 1 272 ? -16.201 -4.682 23.349 1.00 97.31 272 THR A C 1
ATOM 2112 O O . THR A 1 272 ? -15.278 -4.642 24.159 1.00 97.31 272 THR A O 1
ATOM 2115 N N . PHE A 1 273 ? -15.981 -4.803 22.037 1.00 97.56 273 PHE A N 1
ATOM 2116 C CA . PHE A 1 273 ? -14.633 -4.855 21.478 1.00 97.56 273 PHE A CA 1
ATOM 2117 C C . PHE A 1 273 ? -13.809 -3.616 21.858 1.00 97.56 273 PHE A C 1
ATOM 2119 O O . PHE A 1 273 ? -12.706 -3.762 22.382 1.00 97.56 273 PHE A O 1
ATOM 2126 N N . LEU A 1 274 ? -14.343 -2.402 21.673 1.00 97.31 274 LEU A N 1
ATOM 2127 C CA . LEU A 1 274 ? -13.630 -1.168 22.024 1.00 97.31 274 LEU A CA 1
ATOM 2128 C C . LEU A 1 274 ? -13.351 -1.027 23.529 1.00 97.31 274 LEU A C 1
ATOM 2130 O O . LEU A 1 274 ? -12.372 -0.375 23.890 1.00 97.31 274 LEU A O 1
ATOM 2134 N N . GLN A 1 275 ? -14.177 -1.614 24.400 1.00 96.38 275 GLN A N 1
ATOM 2135 C CA . GLN A 1 275 ? -13.949 -1.638 25.853 1.00 96.38 275 GLN A CA 1
ATOM 2136 C C . GLN A 1 275 ? -12.767 -2.534 26.250 1.00 96.38 275 GLN A C 1
ATOM 2138 O O . GLN A 1 275 ? -12.123 -2.267 27.256 1.00 96.38 275 GLN A O 1
ATOM 2143 N N . ARG A 1 276 ? -12.436 -3.546 25.435 1.00 96.25 276 ARG A N 1
ATOM 2144 C CA . ARG A 1 276 ? -11.263 -4.424 25.622 1.00 96.25 276 ARG A CA 1
ATOM 2145 C C . ARG A 1 276 ? -9.956 -3.820 25.102 1.00 96.25 276 ARG A C 1
ATOM 2147 O O . ARG A 1 276 ? -8.903 -4.466 25.133 1.00 96.25 276 ARG A O 1
ATOM 2154 N N . LEU A 1 277 ? -10.007 -2.594 24.587 1.00 97.06 277 LEU A N 1
ATOM 2155 C CA . LEU A 1 277 ? -8.840 -1.875 24.100 1.00 97.06 277 LEU A CA 1
ATOM 2156 C C . LEU A 1 277 ? -8.439 -0.773 25.073 1.00 97.06 277 LEU A C 1
ATOM 2158 O O . LEU A 1 277 ? -9.270 -0.019 25.577 1.00 97.06 277 LEU A O 1
ATOM 2162 N N . HIS A 1 278 ? -7.133 -0.621 25.262 1.00 97.25 278 HIS A N 1
ATOM 2163 C CA . HIS A 1 278 ? -6.568 0.500 25.990 1.00 97.25 278 HIS A CA 1
ATOM 2164 C C . HIS A 1 278 ? -7.040 1.821 25.346 1.00 97.25 278 HIS A C 1
ATOM 2166 O O . HIS A 1 278 ? -6.980 1.930 24.118 1.00 97.25 278 HIS A O 1
ATOM 2172 N N . PRO A 1 279 ? -7.435 2.850 26.122 1.00 93.62 279 PRO A N 1
ATOM 2173 C CA . PRO A 1 279 ? -7.935 4.121 25.583 1.00 93.62 279 PRO A CA 1
ATOM 2174 C C . PRO A 1 279 ? -7.018 4.772 24.535 1.00 93.62 279 PRO A C 1
ATOM 2176 O O . PRO A 1 279 ? -7.495 5.251 23.511 1.00 93.62 279 PRO A O 1
ATOM 2179 N N . ASP A 1 280 ? -5.701 4.706 24.745 1.00 94.31 280 ASP A N 1
ATOM 2180 C CA . ASP A 1 280 ? -4.684 5.212 23.805 1.00 94.31 280 ASP A CA 1
ATOM 2181 C C . ASP A 1 280 ? -4.579 4.440 22.472 1.00 94.31 280 ASP A C 1
ATOM 2183 O O . ASP A 1 280 ? -3.747 4.789 21.638 1.00 94.31 280 ASP A O 1
ATOM 2187 N N . CYS A 1 281 ? -5.387 3.397 22.247 1.00 95.94 281 CYS A N 1
ATOM 2188 C CA . CYS A 1 281 ? -5.526 2.789 20.921 1.00 95.94 281 CYS A CA 1
ATOM 2189 C C . CYS A 1 281 ? -6.303 3.695 19.943 1.00 95.94 281 CYS A C 1
ATOM 2191 O O . CYS A 1 281 ? -6.260 3.483 18.726 1.00 95.94 281 CYS A O 1
ATOM 2193 N N . LEU A 1 282 ? -6.995 4.716 20.463 1.00 96.25 282 LEU A N 1
ATOM 2194 C CA . LEU A 1 282 ? -7.539 5.819 19.681 1.00 96.25 282 LEU A CA 1
ATOM 2195 C C . LEU A 1 282 ? -6.411 6.780 19.290 1.00 96.25 282 LEU A C 1
ATOM 2197 O O . LEU A 1 282 ? -5.970 7.605 20.087 1.00 96.25 282 LEU A O 1
ATOM 2201 N N . ASP A 1 283 ? -5.994 6.702 18.033 1.00 96.88 283 ASP A N 1
ATOM 2202 C CA . ASP A 1 283 ? -5.034 7.607 17.412 1.00 96.88 283 ASP A CA 1
ATOM 2203 C C . ASP A 1 283 ? -5.639 8.173 16.129 1.00 96.88 283 ASP A C 1
ATOM 2205 O O . ASP A 1 283 ? -5.391 7.708 15.014 1.00 96.88 283 ASP A O 1
ATOM 2209 N N . ALA A 1 284 ? -6.480 9.192 16.303 1.00 96.25 284 ALA A N 1
ATOM 2210 C CA . ALA A 1 284 ? -7.161 9.841 15.192 1.00 96.25 284 ALA A CA 1
ATOM 2211 C C . ALA A 1 284 ? -6.179 10.534 14.225 1.00 96.25 284 ALA A C 1
ATOM 2213 O O . ALA A 1 284 ? -6.535 10.757 13.072 1.00 96.25 284 ALA A O 1
ATOM 2214 N N . ASP A 1 285 ? -4.949 10.829 14.660 1.00 97.69 285 ASP A N 1
ATOM 2215 C CA . ASP A 1 285 ? -3.911 11.471 13.844 1.00 97.69 285 ASP A CA 1
ATOM 2216 C C . ASP A 1 285 ? -3.017 10.465 13.105 1.00 97.69 285 ASP A C 1
ATOM 2218 O O . ASP A 1 285 ? -2.095 10.864 12.387 1.00 97.69 285 ASP A O 1
ATOM 2222 N N . LEU A 1 286 ? -3.266 9.160 13.260 1.00 97.12 286 LEU A N 1
ATOM 2223 C CA . LEU A 1 286 ? -2.438 8.116 12.665 1.00 97.12 286 LEU A CA 1
ATOM 2224 C C . LEU A 1 286 ? -2.239 8.271 11.144 1.00 97.12 286 LEU A C 1
ATOM 2226 O O . LEU A 1 286 ? -1.093 8.144 10.707 1.00 97.12 286 LEU A O 1
ATOM 2230 N N . PRO A 1 287 ? -3.267 8.585 10.321 1.00 96.69 287 PRO A N 1
ATOM 2231 C CA . PRO A 1 287 ? -3.056 8.810 8.890 1.00 96.69 287 PRO A CA 1
ATOM 2232 C C . PRO A 1 287 ? -2.011 9.898 8.597 1.00 96.69 287 PRO A C 1
ATOM 2234 O O . PRO A 1 287 ? -1.118 9.688 7.778 1.00 96.69 287 PRO A O 1
ATOM 2237 N N . ALA A 1 288 ? -2.066 11.021 9.319 1.00 97.12 288 ALA A N 1
ATOM 2238 C CA . ALA A 1 288 ? -1.126 12.126 9.144 1.00 97.12 288 ALA A CA 1
ATOM 2239 C C . ALA A 1 288 ? 0.288 11.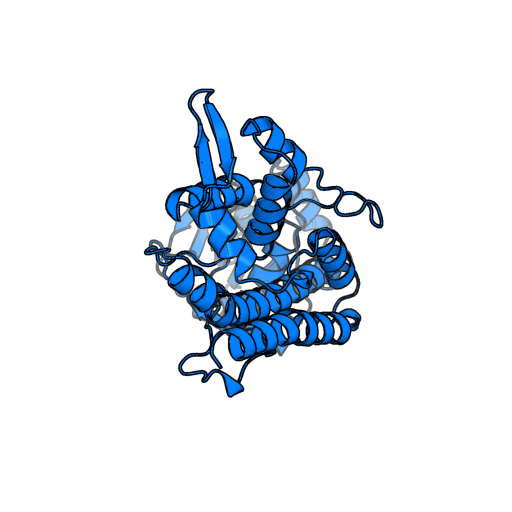767 9.628 1.00 97.12 288 ALA A C 1
ATOM 2241 O O . ALA A 1 288 ? 1.274 12.092 8.965 1.00 97.12 288 ALA A O 1
ATOM 2242 N N . ARG A 1 289 ? 0.408 11.050 10.757 1.00 97.44 289 ARG A N 1
ATOM 2243 C CA . ARG A 1 289 ? 1.706 10.559 11.258 1.00 97.44 289 ARG A CA 1
ATOM 2244 C C . ARG A 1 289 ? 2.382 9.629 10.258 1.00 97.44 289 ARG A C 1
ATOM 2246 O O . ARG A 1 289 ? 3.581 9.765 10.035 1.00 97.44 289 ARG A O 1
ATOM 2253 N N . ILE A 1 290 ? 1.615 8.726 9.645 1.00 97.25 290 ILE A N 1
ATOM 2254 C CA . ILE A 1 290 ? 2.117 7.832 8.599 1.00 97.25 290 ILE A CA 1
ATOM 2255 C C . ILE A 1 290 ? 2.658 8.648 7.426 1.00 97.25 290 ILE A C 1
ATOM 2257 O O . ILE A 1 290 ? 3.804 8.432 7.048 1.00 97.25 290 ILE A O 1
ATOM 2261 N N . GLY A 1 291 ? 1.914 9.646 6.937 1.00 96.50 291 GLY A N 1
ATOM 2262 C CA . GLY A 1 291 ? 2.396 10.533 5.872 1.00 96.50 291 GLY A CA 1
ATOM 2263 C C . GLY A 1 291 ? 3.717 11.238 6.214 1.00 96.50 291 GLY A C 1
ATOM 2264 O O . GLY A 1 291 ? 4.630 11.276 5.393 1.00 96.50 291 GLY A O 1
ATOM 2265 N N . GLN A 1 292 ? 3.875 11.720 7.452 1.00 97.38 292 GLN A N 1
ATOM 2266 C CA . GLN A 1 292 ? 5.137 12.323 7.908 1.00 97.38 292 GLN A CA 1
ATOM 2267 C C . GLN A 1 292 ? 6.294 11.321 7.956 1.00 97.38 292 GLN A C 1
ATOM 2269 O O . GLN A 1 292 ? 7.437 11.659 7.638 1.00 97.38 292 GLN A O 1
ATOM 2274 N N . TRP A 1 293 ? 6.024 10.084 8.378 1.00 98.19 293 TRP A N 1
ATOM 2275 C CA . TRP A 1 293 ? 7.041 9.039 8.390 1.00 98.19 293 TRP A CA 1
ATOM 2276 C C . TRP A 1 293 ? 7.448 8.638 6.977 1.00 98.19 293 TRP A C 1
ATOM 2278 O O . TRP A 1 293 ? 8.640 8.477 6.732 1.00 98.19 293 TRP A O 1
ATOM 2288 N N . GLU A 1 294 ? 6.490 8.538 6.060 1.00 97.81 294 GLU A N 1
ATOM 2289 C CA . GLU A 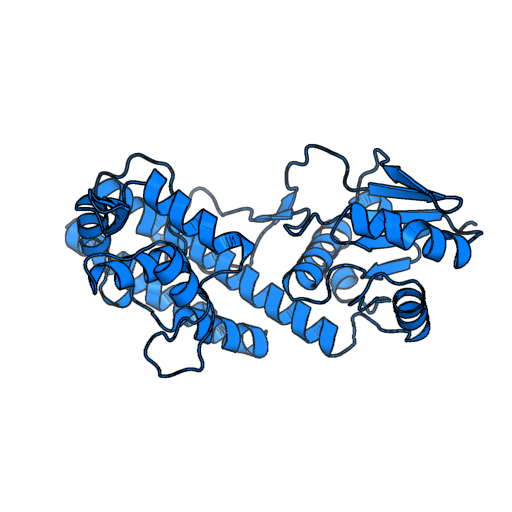1 294 ? 6.719 8.258 4.644 1.00 97.81 294 GLU A CA 1
ATOM 2290 C C . GLU A 1 294 ? 7.616 9.314 3.994 1.00 97.81 294 GLU A C 1
ATOM 2292 O O . GLU A 1 294 ? 8.616 8.959 3.373 1.00 97.81 294 GLU A O 1
ATOM 2297 N N . SER A 1 295 ? 7.336 10.603 4.212 1.00 97.12 295 SER A N 1
ATOM 2298 C CA . SER A 1 295 ? 8.134 11.695 3.634 1.00 97.12 295 SER A CA 1
ATOM 2299 C C . SER A 1 295 ? 9.559 11.791 4.187 1.00 97.12 295 SER A C 1
ATOM 2301 O O . SER A 1 295 ? 10.435 12.349 3.535 1.00 97.12 295 SER A O 1
ATOM 2303 N N . ALA A 1 296 ? 9.796 11.281 5.399 1.00 98.06 296 ALA A N 1
ATOM 2304 C CA . ALA A 1 296 ? 11.083 11.375 6.093 1.00 98.06 296 ALA A CA 1
ATOM 2305 C C . ALA A 1 296 ? 11.836 10.033 6.162 1.00 98.06 296 ALA A C 1
ATOM 2307 O O . ALA A 1 296 ? 12.790 9.891 6.929 1.00 98.06 296 ALA A O 1
ATOM 2308 N N . TRP A 1 297 ? 11.407 9.018 5.411 1.00 98.38 297 TRP A N 1
ATOM 2309 C CA . TRP A 1 297 ? 12.054 7.707 5.410 1.00 98.38 297 TRP A CA 1
ATOM 2310 C C . TRP A 1 297 ? 13.410 7.751 4.677 1.00 98.38 297 TRP A C 1
ATOM 2312 O O . TRP A 1 297 ? 13.491 8.364 3.610 1.00 98.38 297 TRP A O 1
ATOM 2322 N N . PRO A 1 298 ? 14.483 7.110 5.194 1.00 97.88 298 PRO A N 1
ATOM 2323 C CA . PRO A 1 298 ? 14.534 6.182 6.336 1.00 97.88 298 PRO A CA 1
ATOM 2324 C C . PRO A 1 298 ? 14.757 6.828 7.714 1.00 97.88 298 PRO A C 1
ATOM 2326 O O . PRO A 1 298 ? 14.683 6.133 8.728 1.00 97.88 298 PRO A O 1
ATOM 2329 N N . ALA A 1 299 ? 15.002 8.139 7.790 1.00 98.56 299 ALA A N 1
ATOM 2330 C CA . ALA A 1 299 ? 15.293 8.835 9.049 1.00 98.56 299 ALA A CA 1
ATOM 2331 C C . ALA A 1 299 ? 14.139 8.756 10.071 1.00 98.56 299 ALA A C 1
ATOM 2333 O O . ALA A 1 299 ? 14.359 8.819 11.280 1.00 98.56 299 ALA A O 1
ATOM 2334 N N . SER A 1 300 ? 12.903 8.571 9.605 1.00 98.62 300 SER A N 1
ATOM 2335 C CA . SER A 1 300 ? 11.721 8.387 10.450 1.00 98.62 300 SER A CA 1
ATOM 2336 C C . SER A 1 300 ? 11.597 6.998 11.090 1.00 98.62 300 SER A C 1
ATOM 2338 O O . SER A 1 300 ? 10.792 6.849 12.015 1.00 98.62 300 SER A O 1
ATOM 2340 N N . ARG A 1 301 ? 12.385 5.993 10.674 1.00 98.62 301 ARG A N 1
ATOM 2341 C CA . ARG A 1 301 ? 12.276 4.605 11.166 1.00 98.62 301 ARG A CA 1
ATOM 2342 C C . ARG A 1 301 ? 12.263 4.498 12.698 1.00 98.62 301 ARG A C 1
ATOM 2344 O O . ARG A 1 301 ? 11.315 3.904 13.216 1.00 98.62 301 ARG A O 1
ATOM 2351 N N . PRO A 1 302 ? 13.185 5.122 13.463 1.00 98.69 302 PRO A N 1
ATOM 2352 C CA . PRO A 1 302 ? 13.156 5.045 14.927 1.00 98.69 302 PRO A CA 1
ATOM 2353 C C . PRO A 1 302 ? 11.850 5.569 15.548 1.00 98.69 302 PRO A C 1
ATOM 2355 O O . PRO A 1 302 ? 11.392 5.054 16.571 1.00 98.69 302 PRO A O 1
ATOM 2358 N N . ASN A 1 303 ? 11.210 6.566 14.923 1.00 98.56 303 ASN A N 1
ATOM 2359 C CA . ASN A 1 303 ? 9.926 7.097 15.383 1.00 98.56 303 ASN A CA 1
ATOM 2360 C C . ASN A 1 303 ? 8.792 6.088 15.175 1.00 98.56 303 ASN A C 1
ATOM 2362 O O . ASN A 1 303 ? 7.965 5.925 16.076 1.00 98.56 303 ASN A O 1
ATOM 2366 N N . VAL A 1 304 ? 8.783 5.396 14.030 1.00 98.62 304 VAL A N 1
ATOM 2367 C CA . VAL A 1 304 ? 7.815 4.332 13.722 1.00 98.62 304 VAL A CA 1
ATOM 2368 C C . VAL A 1 304 ? 7.962 3.173 14.705 1.00 98.62 304 VAL A C 1
ATOM 2370 O O . VAL A 1 304 ? 6.981 2.726 15.298 1.00 98.62 304 VAL A O 1
ATOM 2373 N N . GLU A 1 305 ? 9.191 2.716 14.946 1.00 98.75 305 GLU A N 1
ATOM 2374 C CA . GLU A 1 305 ? 9.433 1.618 15.880 1.00 98.75 305 GLU A CA 1
ATOM 2375 C C . GLU A 1 305 ? 9.008 1.970 17.311 1.00 98.75 305 GLU A C 1
ATOM 2377 O O . GLU A 1 305 ? 8.347 1.178 17.989 1.00 98.75 305 GLU A O 1
ATOM 2382 N N . ARG A 1 306 ? 9.352 3.177 17.780 1.00 98.62 306 ARG A N 1
ATOM 2383 C CA . ARG A 1 306 ? 8.931 3.672 19.097 1.00 98.62 306 ARG A CA 1
ATOM 2384 C C . ARG A 1 306 ? 7.412 3.746 19.206 1.00 98.62 306 ARG A C 1
ATOM 2386 O O . ARG A 1 306 ? 6.869 3.369 20.248 1.00 98.62 306 ARG A O 1
ATOM 2393 N N . TYR A 1 307 ? 6.736 4.218 18.158 1.00 98.62 307 TYR A N 1
ATOM 2394 C CA . TYR A 1 307 ? 5.278 4.252 18.101 1.00 98.62 307 TYR A CA 1
ATOM 2395 C C . TYR A 1 307 ? 4.690 2.851 18.284 1.00 98.62 307 TYR A C 1
ATOM 2397 O O . TYR A 1 307 ? 3.926 2.642 19.223 1.00 98.62 307 TYR A O 1
ATOM 2405 N N . LEU A 1 308 ? 5.111 1.880 17.468 1.00 98.56 308 LEU A N 1
ATOM 2406 C CA . LEU A 1 308 ? 4.610 0.502 17.515 1.00 98.56 308 LEU A CA 1
ATOM 2407 C C . LEU A 1 308 ? 4.834 -0.143 18.891 1.00 98.56 308 LEU A C 1
ATOM 2409 O O . LEU A 1 308 ? 3.901 -0.709 19.465 1.00 98.56 308 LEU A O 1
ATOM 2413 N N . ARG A 1 309 ? 6.036 0.008 19.469 1.00 98.56 309 ARG A N 1
ATOM 2414 C CA . ARG A 1 309 ? 6.356 -0.499 20.818 1.00 98.56 309 ARG A CA 1
ATOM 2415 C C . ARG A 1 309 ? 5.483 0.144 21.894 1.00 98.56 309 ARG A C 1
ATOM 2417 O O . ARG A 1 309 ? 5.020 -0.537 22.806 1.00 98.56 309 ARG A O 1
ATOM 2424 N N . THR A 1 310 ? 5.236 1.447 21.798 1.00 98.06 310 THR A N 1
ATOM 2425 C CA . THR A 1 310 ? 4.438 2.174 22.794 1.00 98.06 310 THR A CA 1
ATOM 2426 C C . THR A 1 310 ? 2.957 1.822 22.679 1.00 98.06 310 THR A C 1
ATOM 2428 O O . THR A 1 310 ? 2.338 1.462 23.680 1.00 98.06 310 THR A O 1
ATOM 2431 N N . PHE A 1 311 ? 2.406 1.894 21.467 1.00 98.12 311 PHE A N 1
ATOM 2432 C CA . PHE A 1 311 ? 0.999 1.652 21.157 1.00 98.12 311 PHE A CA 1
ATOM 2433 C C . PHE A 1 311 ? 0.577 0.235 21.567 1.00 98.12 311 PHE A C 1
ATOM 2435 O O . PHE A 1 311 ? -0.266 0.055 22.447 1.00 98.12 311 PHE A O 1
ATOM 2442 N N . PHE A 1 312 ? 1.252 -0.788 21.037 1.00 98.06 312 PHE A N 1
ATOM 2443 C CA . PHE A 1 312 ? 0.933 -2.179 21.361 1.00 98.06 312 PHE A CA 1
ATOM 2444 C C . PHE A 1 312 ? 1.418 -2.599 22.752 1.00 98.06 312 PHE A C 1
ATOM 2446 O O . PHE A 1 312 ? 0.828 -3.486 23.365 1.00 98.06 312 PHE A O 1
ATOM 2453 N N . GLY A 1 313 ? 2.446 -1.946 23.304 1.00 97.75 313 GLY A N 1
ATOM 2454 C CA . GLY A 1 313 ? 2.904 -2.205 24.670 1.00 97.75 313 GLY A CA 1
ATOM 2455 C C . GLY A 1 313 ? 1.866 -1.799 25.716 1.00 97.75 313 GLY A C 1
ATOM 2456 O O . GLY A 1 313 ? 1.682 -2.506 26.708 1.00 97.75 313 GLY A O 1
ATOM 2457 N N . LYS A 1 314 ? 1.151 -0.689 25.482 1.00 97.44 314 LYS A N 1
ATOM 2458 C CA . LYS A 1 314 ? 0.005 -0.279 26.305 1.00 97.44 314 LYS A CA 1
ATOM 2459 C C . LYS A 1 314 ? -1.134 -1.289 26.203 1.00 97.44 314 LYS A C 1
ATOM 2461 O O . LYS A 1 314 ? -1.599 -1.751 27.243 1.00 97.44 314 LYS A O 1
ATOM 2466 N N . GLN A 1 315 ? -1.500 -1.706 24.987 1.00 97.12 315 GLN A N 1
ATOM 2467 C CA . GLN A 1 315 ? -2.541 -2.720 24.793 1.00 97.12 315 GLN A CA 1
ATOM 2468 C C . GLN A 1 315 ? -2.196 -4.048 25.474 1.00 97.12 315 GLN A C 1
ATOM 2470 O O . GLN A 1 315 ? -3.026 -4.609 26.180 1.00 97.12 315 GLN A O 1
ATOM 2475 N N . LYS A 1 316 ? -0.963 -4.542 25.321 1.00 96.50 316 LYS A N 1
ATOM 2476 C CA . LYS A 1 316 ? -0.527 -5.790 25.959 1.00 96.50 316 LYS A CA 1
ATOM 2477 C C . LYS A 1 316 ? -0.691 -5.736 27.481 1.00 96.50 316 LYS A C 1
ATOM 2479 O O . LYS A 1 316 ? -1.276 -6.646 28.056 1.00 96.50 316 LYS A O 1
ATOM 2484 N N . ARG A 1 317 ? -0.224 -4.661 28.132 1.00 95.56 317 ARG A N 1
ATOM 2485 C CA . ARG A 1 317 ? -0.379 -4.485 29.590 1.00 95.56 317 ARG A CA 1
ATOM 2486 C C . ARG A 1 317 ? -1.840 -4.379 30.019 1.00 95.56 317 ARG A C 1
ATOM 2488 O O . ARG A 1 317 ? -2.173 -4.851 31.100 1.00 95.56 317 ARG A O 1
ATOM 2495 N N . PHE A 1 318 ? -2.680 -3.755 29.196 1.00 94.62 318 PHE A N 1
ATOM 2496 C CA . PHE A 1 318 ? -4.113 -3.637 29.449 1.00 94.62 318 PHE A CA 1
ATOM 2497 C C . PHE A 1 318 ? -4.782 -5.017 29.489 1.00 94.62 318 PHE A C 1
ATOM 2499 O O . PHE A 1 318 ? -5.382 -5.371 30.496 1.00 94.62 318 PHE A O 1
ATOM 2506 N N . VAL A 1 319 ? -4.550 -5.846 28.466 1.00 88.62 319 VAL A N 1
ATOM 2507 C CA . VAL A 1 319 ? -5.102 -7.211 28.383 1.00 88.62 319 VAL A CA 1
ATOM 2508 C C . VAL A 1 319 ? -4.617 -8.104 29.530 1.00 88.62 319 VAL A C 1
ATOM 2510 O O . VAL A 1 319 ? -5.405 -8.849 30.107 1.00 88.62 319 VAL A O 1
ATOM 2513 N N . THR A 1 320 ? -3.332 -8.027 29.901 1.00 84.94 320 THR A N 1
ATOM 2514 C CA . THR A 1 320 ? -2.789 -8.839 31.004 1.00 84.94 320 THR A CA 1
ATOM 2515 C C . THR A 1 320 ? -3.405 -8.480 32.357 1.00 84.94 320 THR A C 1
ATOM 2517 O O . THR A 1 320 ? -3.577 -9.369 33.180 1.00 84.94 320 THR A O 1
ATOM 2520 N N . ARG A 1 321 ? -3.762 -7.209 32.591 1.00 81.06 321 ARG A N 1
ATOM 2521 C CA . ARG A 1 321 ? -4.428 -6.786 33.835 1.00 81.06 321 ARG A CA 1
ATOM 2522 C C . ARG A 1 321 ? -5.878 -7.247 33.924 1.00 81.06 321 ARG A C 1
ATOM 2524 O O . ARG A 1 321 ? -6.328 -7.521 35.019 1.00 81.06 321 ARG A O 1
ATOM 2531 N N . GLU A 1 322 ? -6.595 -7.321 32.805 1.00 72.25 322 GLU A N 1
ATOM 2532 C CA . GLU A 1 322 ? -7.977 -7.830 32.800 1.00 72.25 322 GLU A CA 1
ATOM 2533 C C . GLU A 1 322 ? -8.062 -9.354 32.974 1.00 72.25 322 GLU A C 1
ATOM 2535 O O . GLU A 1 322 ? -9.132 -9.873 33.275 1.00 72.25 322 GLU A O 1
ATOM 2540 N N . SER A 1 323 ? -6.959 -10.072 32.737 1.00 61.50 323 SER A N 1
ATOM 2541 C CA . SER A 1 323 ? -6.900 -11.540 32.813 1.00 61.50 323 SER A CA 1
ATOM 2542 C C . SER A 1 323 ? -6.343 -12.066 34.143 1.00 61.50 323 SER A C 1
ATOM 2544 O O . SER A 1 323 ? -6.263 -13.282 34.310 1.00 61.50 323 SER A O 1
ATOM 2546 N N . ALA A 1 324 ? -5.897 -11.170 35.029 1.00 52.69 324 ALA A N 1
ATOM 2547 C CA . ALA A 1 324 ? -5.364 -11.469 36.358 1.00 52.69 324 ALA A CA 1
ATOM 2548 C C . ALA A 1 324 ? -6.406 -11.119 37.423 1.00 52.69 324 ALA A C 1
ATOM 2550 O O . ALA A 1 324 ? -6.533 -11.911 38.380 1.00 52.69 324 ALA A O 1
#

pLDDT: mean 95.68, std 4.73, range [52.69, 98.81]

InterPro domains:
  IPR013824 DNA topoisomerase, type IA, central region, subdomain 1 [G3DSA:1.10.460.10] (160-297)
  IPR023405 DNA topoisomerase, type IA, core domain [SSF56712] (4-173)
  IPR023405 DNA topoisomerase, type IA, core domain [SSF56712] (212-311)

Secondary structure (DSSP, 8-state):
---EEEEEES-HHHHHHHHHHHHHH-TTSEEEEEE-TTT-SEEE----S--GGGPSP-----EEEPP-SS--EEEEETTEEEE----HHHHHHH-SEEEEES-SSHHHHHHHHHHHHHHH-HHHHSS--BB---S--SHHHHHHHHHHT-BTTSHHHHHHHHHHHHHHHHHHHHHHHHHHHHHHHHHHHT--S-----HHHHHHHHHHHHSS-B-HHHHHHHHHT--TTSSS----SS-HHHHHHHHHHHHHTTSEEE-TTS-EEE-HHHHHHHHTS-GGG--TTHHHHHHHHHHTTTTTHHHHHHHHHHHHHHHHHHHHHHT-